Protein AF-W2WQ66-F1 (afdb_monomer_lite)

Organism: NCBI:txid1317063

Radius of gyration: 43.81 Å; chains: 1; bounding box: 105×59×135 Å

Sequence (319 aa):
MGKRKLLKLSCRIGWCRHDGECHTVFEDNVELLKRRLAAVEREATQMEHFSVIRSEMESRIQKVAKEIQLSYATTSTLELVIVMDYTGSMGPWNAEAKTAIMSIIDNVKKDHPCTNVRAFGGGDGPEDMPGELEAALAMPFEAEARRIVLVRDGEEEKAPKVVVPPEMSPLDWGKLGDCPDIEAVLHSLHFRPGEPVDWNNLDLKHTQQDTKIRLTQSCFAKGAVRSAHTLYVCNMNTYLVAKCYYGKASRIASTSNHSSQNDVKMQIVANVLFSGPNSVEKGVDFTFTCWYEIKNPLKAGLSPTMTMFTAEPYIDGEY

Structure (mmCIF, N/CA/C/O backbone):
data_AF-W2WQ66-F1
#
_entry.id   AF-W2WQ66-F1
#
loop_
_atom_site.group_PDB
_atom_site.id
_atom_site.type_symbol
_atom_site.label_atom_id
_atom_site.label_alt_id
_atom_site.label_comp_id
_atom_site.label_asym_id
_atom_site.label_entity_id
_atom_site.label_seq_id
_atom_site.pdbx_PDB_ins_code
_atom_site.Cartn_x
_atom_site.Cartn_y
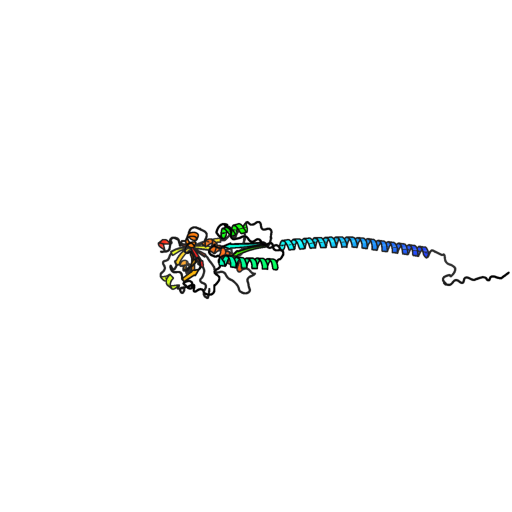_atom_site.Cartn_z
_atom_site.occupancy
_atom_site.B_iso_or_equiv
_atom_site.auth_seq_id
_atom_site.auth_comp_id
_atom_site.auth_asym_id
_atom_site.auth_atom_id
_atom_site.pdbx_PDB_model_num
ATOM 1 N N . MET A 1 1 ? 79.248 -41.555 -107.759 1.00 39.59 1 MET A N 1
ATOM 2 C CA . MET A 1 1 ? 79.036 -40.394 -106.863 1.00 39.59 1 MET A CA 1
ATOM 3 C C . MET A 1 1 ? 77.617 -39.879 -107.059 1.00 39.59 1 MET A C 1
ATOM 5 O O . MET A 1 1 ? 77.252 -39.519 -108.170 1.00 39.59 1 MET A O 1
ATOM 9 N N . GLY A 1 2 ? 76.782 -40.008 -106.026 1.00 36.91 2 GLY A N 1
ATOM 10 C CA . GLY A 1 2 ? 75.327 -39.868 -106.108 1.00 36.91 2 GLY A CA 1
ATOM 11 C C . GLY A 1 2 ? 74.831 -38.421 -106.116 1.00 36.91 2 GLY A C 1
ATOM 12 O O . GLY A 1 2 ? 75.276 -37.593 -105.327 1.00 36.91 2 GLY A O 1
ATOM 13 N N . LYS A 1 3 ? 73.861 -38.155 -106.996 1.00 40.50 3 LYS A N 1
ATOM 14 C CA . LYS A 1 3 ? 73.068 -36.922 -107.081 1.00 40.50 3 LYS A CA 1
ATOM 15 C C . LYS A 1 3 ? 72.224 -36.750 -105.808 1.00 40.50 3 LYS A C 1
ATOM 17 O O . LYS A 1 3 ? 71.452 -37.649 -105.478 1.00 40.50 3 LYS A O 1
ATOM 22 N N . ARG A 1 4 ? 72.291 -35.594 -105.135 1.00 37.59 4 ARG A N 1
ATOM 23 C CA . ARG A 1 4 ? 71.287 -35.183 -104.134 1.00 37.59 4 ARG A CA 1
ATOM 24 C C . ARG A 1 4 ? 70.463 -34.014 -104.668 1.00 37.59 4 ARG A C 1
ATOM 26 O O . ARG A 1 4 ? 70.996 -33.007 -105.117 1.00 37.59 4 ARG A O 1
ATOM 33 N N . LYS A 1 5 ? 69.150 -34.245 -104.678 1.00 40.12 5 LYS A N 1
ATOM 34 C CA . LYS A 1 5 ? 68.077 -33.384 -105.179 1.00 40.12 5 LYS A CA 1
ATOM 35 C C . LYS A 1 5 ? 67.895 -32.155 -104.281 1.00 40.12 5 LYS A C 1
ATOM 37 O O . LYS A 1 5 ? 67.943 -32.282 -103.061 1.00 40.12 5 LYS A O 1
ATOM 42 N N . LEU A 1 6 ? 67.606 -31.010 -104.906 1.00 40.19 6 LEU A N 1
ATOM 43 C CA . LEU A 1 6 ? 67.048 -29.827 -104.252 1.00 40.19 6 LEU A CA 1
ATOM 44 C C . LEU A 1 6 ? 65.740 -30.185 -103.530 1.00 40.19 6 LEU A C 1
ATOM 46 O O . LEU A 1 6 ? 64.801 -30.673 -104.162 1.00 40.19 6 LEU A O 1
ATOM 50 N N . LEU A 1 7 ? 65.654 -29.867 -102.239 1.00 34.88 7 LEU A N 1
ATOM 51 C CA . LEU A 1 7 ? 64.387 -29.749 -101.525 1.00 34.88 7 LEU A CA 1
ATOM 52 C C . LEU A 1 7 ? 63.950 -28.281 -101.556 1.00 34.88 7 LEU A C 1
ATOM 54 O O . LEU A 1 7 ? 64.522 -27.429 -100.882 1.00 34.88 7 LEU A O 1
ATOM 58 N N . LYS A 1 8 ? 62.925 -28.003 -102.367 1.00 36.75 8 LYS A N 1
ATOM 59 C CA . LYS A 1 8 ? 62.111 -26.789 -102.275 1.00 36.75 8 LYS A CA 1
ATOM 60 C C . LYS A 1 8 ? 61.374 -26.821 -100.935 1.00 36.75 8 LYS A C 1
ATOM 62 O O . LYS A 1 8 ? 60.469 -27.634 -100.757 1.00 36.75 8 LYS A O 1
ATOM 67 N N . LEU A 1 9 ? 61.739 -25.935 -100.014 1.00 36.69 9 LEU A N 1
ATOM 68 C CA . LEU A 1 9 ? 60.905 -25.607 -98.861 1.00 36.69 9 LEU A CA 1
ATOM 69 C C . LEU A 1 9 ? 59.746 -24.741 -99.362 1.00 36.69 9 LEU A C 1
ATOM 71 O O . LEU A 1 9 ? 59.882 -23.540 -99.575 1.00 36.69 9 LEU A O 1
ATOM 75 N N . SER A 1 10 ? 58.610 -25.383 -99.631 1.00 40.12 10 SER A N 1
ATOM 76 C CA . SER A 1 10 ? 57.350 -24.694 -99.880 1.00 40.12 10 SER A CA 1
ATOM 77 C C . SER A 1 10 ? 56.832 -24.121 -98.564 1.00 40.12 10 SER A C 1
ATOM 79 O O . SER A 1 10 ? 56.534 -24.872 -97.633 1.00 40.12 10 SER A O 1
ATOM 81 N N . CYS A 1 11 ? 56.711 -22.799 -98.514 1.00 36.00 11 CYS A N 1
ATOM 82 C CA . CYS A 1 11 ? 56.024 -22.058 -97.469 1.00 36.00 11 CYS A CA 1
ATOM 83 C C . CYS A 1 11 ? 54.592 -22.602 -97.286 1.00 36.00 11 CYS A C 1
ATOM 85 O O . CYS A 1 11 ? 53.740 -22.449 -98.161 1.00 36.00 11 CYS A O 1
ATOM 87 N N . ARG A 1 12 ? 54.333 -23.274 -96.160 1.00 43.44 12 ARG A N 1
ATOM 88 C CA . ARG A 1 12 ? 52.988 -23.575 -95.652 1.00 43.44 12 ARG A CA 1
ATOM 89 C C . ARG A 1 12 ? 52.705 -22.583 -94.531 1.00 43.44 12 ARG A C 1
ATOM 91 O O . ARG A 1 12 ? 53.001 -22.889 -93.390 1.00 43.44 12 ARG A O 1
ATOM 98 N N . ILE A 1 13 ? 52.228 -21.401 -94.903 1.00 42.88 13 ILE A N 1
ATOM 99 C CA . ILE A 1 13 ? 51.348 -20.460 -94.183 1.00 42.88 13 ILE A CA 1
ATOM 100 C C . ILE A 1 13 ? 51.331 -19.239 -95.110 1.00 42.88 13 ILE A C 1
ATOM 102 O O . ILE A 1 13 ? 52.261 -18.439 -95.158 1.00 42.88 13 ILE A O 1
ATOM 106 N N . GLY A 1 14 ? 50.331 -19.194 -95.989 1.00 38.34 14 GLY A N 1
ATOM 107 C CA . GLY A 1 14 ? 50.244 -18.207 -97.059 1.00 38.34 14 GLY A CA 1
ATOM 108 C C . GLY A 1 14 ? 49.820 -16.839 -96.544 1.00 38.34 14 GLY A C 1
ATOM 109 O O . GLY A 1 14 ? 48.655 -16.500 -96.680 1.00 38.34 14 GLY A O 1
ATOM 110 N N . TRP A 1 15 ? 50.757 -16.066 -95.997 1.00 43.16 15 TRP A N 1
ATOM 111 C CA . TRP A 1 15 ? 50.639 -14.620 -95.769 1.00 43.16 15 TRP A CA 1
ATOM 112 C C . TRP A 1 15 ? 51.937 -13.931 -96.207 1.00 43.16 15 TRP A C 1
ATOM 114 O O . TRP A 1 15 ? 52.687 -13.407 -95.395 1.00 43.16 15 TRP A O 1
ATOM 124 N N . CYS A 1 16 ? 52.238 -13.958 -97.505 1.00 43.72 16 CYS A N 1
ATOM 125 C CA . CYS A 1 16 ? 53.240 -13.069 -98.095 1.00 43.72 16 CYS A CA 1
ATOM 126 C C . CYS A 1 16 ? 52.754 -12.629 -99.481 1.00 43.72 16 CYS A C 1
ATOM 128 O O . CYS A 1 16 ? 52.789 -13.409 -100.433 1.00 43.72 16 CYS A O 1
ATOM 130 N N . ARG A 1 17 ? 52.308 -11.374 -99.591 1.00 40.44 17 ARG A N 1
ATOM 131 C CA . ARG A 1 17 ? 52.423 -10.597 -100.828 1.00 40.44 17 ARG A CA 1
ATOM 132 C C . ARG A 1 17 ? 53.528 -9.569 -100.613 1.00 40.44 17 ARG A C 1
ATOM 134 O O . ARG A 1 17 ? 53.600 -8.962 -99.550 1.00 40.44 17 ARG A O 1
ATOM 141 N N . HIS A 1 18 ? 54.390 -9.461 -101.617 1.00 47.94 18 HIS A N 1
ATOM 142 C CA . HIS A 1 18 ? 55.369 -8.396 -101.760 1.00 47.94 18 HIS A CA 1
ATOM 143 C C . HIS A 1 18 ? 54.683 -7.027 -101.856 1.00 47.94 18 HIS A C 1
ATOM 145 O O . HIS A 1 18 ? 53.545 -6.941 -102.320 1.00 47.94 18 HIS A O 1
ATOM 151 N N . ASP A 1 19 ? 55.449 -6.012 -101.456 1.00 47.22 19 ASP A N 1
ATOM 152 C CA . ASP A 1 19 ? 55.222 -4.568 -101.574 1.00 47.22 19 ASP A CA 1
ATOM 153 C C . ASP A 1 19 ? 54.408 -3.926 -100.440 1.00 47.22 19 ASP A C 1
ATOM 155 O O . ASP A 1 19 ? 53.196 -3.739 -100.504 1.00 47.22 19 ASP A O 1
ATOM 159 N N . GLY A 1 20 ? 55.138 -3.558 -99.386 1.00 38.75 20 GLY A N 1
ATOM 160 C CA . GLY A 1 20 ? 54.690 -2.716 -98.282 1.00 38.75 20 GLY A CA 1
ATOM 161 C C . GLY A 1 20 ? 55.768 -2.679 -97.204 1.00 38.75 20 GLY A C 1
ATOM 162 O O . GLY A 1 20 ? 56.292 -3.728 -96.829 1.00 38.75 20 GLY A O 1
ATOM 163 N N . GLU A 1 21 ? 56.149 -1.486 -96.751 1.00 44.09 21 GLU A N 1
ATOM 164 C CA . GLU A 1 21 ? 57.074 -1.291 -95.632 1.00 44.09 21 GLU A CA 1
ATOM 165 C C . GLU A 1 21 ? 56.684 -2.199 -94.461 1.00 44.09 21 GLU A C 1
ATOM 167 O O . GLU A 1 21 ? 55.544 -2.188 -93.995 1.00 44.09 21 GLU A O 1
ATOM 172 N N . CYS A 1 22 ? 57.635 -3.005 -93.987 1.00 44.94 22 CYS A N 1
ATOM 173 C CA . CYS A 1 22 ? 57.459 -3.853 -92.816 1.00 44.94 22 CYS A CA 1
ATOM 174 C C . CYS A 1 22 ? 57.540 -2.980 -91.551 1.00 44.94 22 CYS A C 1
ATOM 176 O O . CYS A 1 22 ? 58.448 -3.121 -90.733 1.00 44.94 22 CYS A O 1
ATOM 178 N N . HIS A 1 23 ? 56.613 -2.031 -91.415 1.00 46.91 23 HIS A N 1
ATOM 179 C CA . HIS A 1 23 ? 56.378 -1.297 -90.180 1.00 46.91 23 HIS A CA 1
ATOM 180 C C . HIS A 1 23 ? 55.651 -2.226 -89.201 1.00 46.91 23 HIS A C 1
ATOM 182 O O . HIS A 1 23 ? 54.436 -2.388 -89.191 1.00 46.91 23 HIS A O 1
ATOM 188 N N . THR A 1 24 ? 56.487 -2.987 -88.499 1.00 51.78 24 THR A N 1
ATOM 189 C CA . THR A 1 24 ? 56.395 -3.338 -87.080 1.00 51.78 24 THR A CA 1
ATOM 190 C C . THR A 1 24 ? 55.000 -3.584 -86.491 1.00 51.78 24 THR A C 1
ATOM 192 O O . THR A 1 24 ? 54.671 -3.112 -85.408 1.00 51.78 24 THR A O 1
ATOM 195 N N . VAL A 1 25 ? 54.266 -4.545 -87.067 1.00 54.00 25 VAL A N 1
ATOM 196 C CA . VAL A 1 25 ? 53.198 -5.297 -86.358 1.00 54.00 25 VAL A CA 1
ATOM 197 C C . VAL A 1 25 ? 53.680 -5.784 -84.976 1.00 54.00 25 VAL A C 1
ATOM 199 O O . VAL A 1 25 ? 52.896 -5.971 -84.050 1.00 54.00 25 VAL A O 1
ATOM 202 N N . PHE A 1 26 ? 54.990 -5.983 -84.815 1.00 53.97 26 PHE A N 1
ATOM 203 C CA . PHE A 1 26 ? 55.624 -6.314 -83.545 1.00 53.97 26 PHE A CA 1
ATOM 204 C C . PHE A 1 26 ? 55.619 -5.152 -82.531 1.00 53.97 26 PHE A C 1
ATOM 206 O O . PHE A 1 26 ? 55.354 -5.393 -81.358 1.00 53.97 26 PHE A O 1
ATOM 213 N N . GLU A 1 27 ? 55.859 -3.905 -82.950 1.00 57.72 27 GLU A N 1
ATOM 214 C CA . GLU A 1 27 ? 55.875 -2.737 -82.051 1.00 57.72 27 GLU A CA 1
ATOM 215 C C . GLU A 1 27 ? 54.465 -2.354 -81.594 1.00 57.72 27 GLU A C 1
ATOM 217 O O . GLU A 1 27 ? 54.264 -2.122 -80.403 1.00 57.72 27 GLU A O 1
ATOM 222 N N . ASP A 1 28 ? 53.473 -2.406 -82.489 1.00 59.50 28 ASP A N 1
ATOM 223 C CA . ASP A 1 28 ? 52.066 -2.167 -82.137 1.00 59.50 28 ASP A CA 1
ATOM 224 C C . ASP A 1 28 ? 51.536 -3.211 -81.140 1.00 59.50 28 ASP A C 1
ATOM 226 O O . ASP A 1 28 ? 50.811 -2.885 -80.195 1.00 59.50 28 ASP A O 1
ATOM 230 N N . ASN A 1 29 ? 51.946 -4.475 -81.292 1.00 70.44 29 ASN A N 1
ATOM 231 C CA . ASN A 1 29 ? 51.616 -5.535 -80.337 1.00 70.44 29 ASN A CA 1
ATOM 232 C C . ASN A 1 29 ? 52.332 -5.354 -78.990 1.00 70.44 29 ASN A C 1
ATOM 234 O O . ASN A 1 29 ? 51.743 -5.635 -77.945 1.00 70.44 29 ASN A O 1
ATOM 238 N N . VAL A 1 30 ? 53.575 -4.864 -78.989 1.00 75.00 30 VAL A N 1
ATOM 239 C CA . VAL A 1 30 ? 54.320 -4.544 -77.761 1.00 75.00 30 VAL A CA 1
ATOM 240 C C . VAL A 1 30 ? 53.678 -3.366 -77.025 1.00 75.00 30 VAL A C 1
ATOM 242 O O . VAL A 1 30 ? 53.536 -3.416 -75.804 1.00 75.00 30 VAL A O 1
ATOM 245 N N . GLU A 1 31 ? 53.232 -2.334 -77.736 1.00 78.50 31 GLU A N 1
ATOM 246 C CA . GLU A 1 31 ? 52.546 -1.182 -77.146 1.00 78.50 31 GLU A CA 1
ATOM 247 C C . GLU A 1 31 ? 51.166 -1.564 -76.584 1.00 78.50 31 GLU A C 1
ATOM 249 O O . GLU A 1 31 ? 50.801 -1.169 -75.472 1.00 78.50 31 GLU A O 1
ATOM 254 N N . LEU A 1 32 ? 50.422 -2.426 -77.286 1.00 79.81 32 LEU A N 1
ATOM 255 C CA . LEU A 1 32 ? 49.177 -3.008 -76.781 1.00 79.81 32 LEU A CA 1
ATOM 256 C C . LEU A 1 32 ? 49.405 -3.858 -75.519 1.00 79.81 32 LEU A C 1
ATOM 258 O O . LEU A 1 32 ? 48.617 -3.781 -74.572 1.00 79.81 32 LEU A O 1
ATOM 262 N N . LEU A 1 33 ? 50.484 -4.646 -75.478 1.00 79.31 33 LEU A N 1
ATOM 263 C CA . LEU A 1 33 ? 50.869 -5.442 -74.308 1.00 79.31 33 LEU A CA 1
ATOM 264 C C . LEU A 1 33 ? 51.255 -4.562 -73.117 1.00 79.31 33 LEU A C 1
ATOM 266 O O . LEU A 1 33 ? 50.810 -4.844 -72.008 1.00 79.31 33 LEU A O 1
ATOM 270 N N . LYS A 1 34 ? 51.994 -3.466 -73.329 1.00 82.25 34 LYS A N 1
ATOM 271 C CA . LYS A 1 34 ? 52.316 -2.490 -72.271 1.00 82.25 34 LYS A CA 1
ATOM 272 C C . LYS A 1 34 ? 51.061 -1.861 -71.674 1.00 82.25 34 LYS A C 1
ATOM 274 O O . LYS A 1 34 ? 50.936 -1.779 -70.457 1.00 82.25 34 LYS A O 1
ATOM 279 N N . ARG A 1 35 ? 50.097 -1.466 -72.513 1.00 83.75 35 ARG A N 1
ATOM 280 C CA . ARG A 1 35 ? 48.818 -0.897 -72.048 1.00 83.75 35 ARG A CA 1
ATOM 281 C C . ARG A 1 35 ? 47.989 -1.904 -71.258 1.00 83.75 35 ARG A C 1
ATOM 283 O O . ARG A 1 35 ? 47.376 -1.528 -70.262 1.00 83.75 35 ARG A O 1
ATOM 290 N N . ARG A 1 36 ? 47.982 -3.173 -71.679 1.00 84.44 36 ARG A N 1
ATOM 291 C CA . ARG A 1 36 ? 47.329 -4.268 -70.945 1.00 84.44 36 ARG A CA 1
ATOM 292 C C . ARG A 1 36 ? 48.022 -4.555 -69.618 1.00 84.44 36 ARG A C 1
ATOM 294 O O . ARG A 1 36 ? 47.332 -4.678 -68.616 1.00 84.44 36 ARG A O 1
ATOM 301 N N . LEU A 1 37 ? 49.352 -4.590 -69.591 1.00 85.81 37 LEU A N 1
ATOM 302 C CA . LEU A 1 37 ? 50.124 -4.777 -68.363 1.00 85.81 37 LEU A CA 1
ATOM 303 C C . LEU A 1 37 ? 49.847 -3.647 -67.363 1.00 85.81 37 LEU A C 1
ATOM 305 O O . LEU A 1 37 ? 49.477 -3.922 -66.231 1.00 85.81 37 LEU A O 1
ATOM 309 N N . ALA A 1 38 ? 49.873 -2.390 -67.812 1.00 85.50 38 ALA A N 1
ATOM 310 C CA . ALA A 1 38 ? 49.540 -1.235 -66.977 1.00 85.50 38 ALA A CA 1
ATOM 311 C C . ALA A 1 38 ? 48.065 -1.203 -66.523 1.00 85.50 38 ALA A C 1
ATOM 313 O O . ALA A 1 38 ? 47.723 -0.540 -65.545 1.00 85.50 38 ALA A O 1
ATOM 314 N N . ALA A 1 39 ? 47.147 -1.856 -67.245 1.00 83.81 39 ALA A N 1
ATOM 315 C CA . ALA A 1 39 ? 45.768 -2.041 -66.789 1.00 83.81 39 ALA A CA 1
ATOM 316 C C . ALA A 1 39 ? 45.690 -3.117 -65.694 1.00 83.81 39 ALA A C 1
ATOM 318 O O . ALA A 1 39 ? 45.088 -2.868 -64.655 1.00 83.81 39 ALA A O 1
ATOM 319 N N . VAL A 1 40 ? 46.376 -4.247 -65.880 1.00 81.38 40 VAL A N 1
ATOM 320 C CA . VAL A 1 40 ? 46.462 -5.334 -64.891 1.00 81.38 40 VAL A CA 1
ATOM 321 C C . VAL A 1 40 ? 47.159 -4.873 -63.607 1.00 81.38 40 VAL A C 1
ATOM 323 O O . VAL A 1 40 ? 46.703 -5.199 -62.520 1.00 81.38 40 VAL A O 1
ATOM 326 N N . GLU A 1 41 ? 48.215 -4.063 -63.697 1.00 84.88 41 GLU A N 1
ATOM 327 C CA . GLU A 1 41 ? 48.888 -3.474 -62.529 1.00 84.88 41 GLU A CA 1
ATOM 328 C C . GLU A 1 41 ? 47.968 -2.509 -61.760 1.00 84.88 41 GLU A C 1
ATOM 330 O O . GLU A 1 41 ? 47.966 -2.486 -60.526 1.00 84.88 41 GLU A O 1
ATOM 335 N N . ARG A 1 42 ? 47.130 -1.741 -62.470 1.00 83.62 42 ARG A N 1
ATOM 336 C CA . ARG A 1 42 ? 46.105 -0.879 -61.854 1.00 83.62 42 ARG A CA 1
ATOM 337 C C . ARG A 1 42 ? 44.989 -1.682 -61.184 1.00 83.62 42 ARG A C 1
ATOM 339 O O . ARG A 1 42 ? 44.537 -1.311 -60.107 1.00 83.62 42 ARG A O 1
ATOM 346 N N . GLU A 1 43 ? 44.564 -2.787 -61.787 1.00 81.25 43 GLU A N 1
ATOM 347 C CA . GLU A 1 43 ? 43.599 -3.704 -61.172 1.00 81.25 43 GLU A CA 1
ATOM 348 C C . GLU A 1 43 ? 44.194 -4.411 -59.945 1.00 81.25 43 GLU A C 1
ATOM 350 O O . GLU A 1 43 ? 43.532 -4.503 -58.914 1.00 81.25 43 GLU A O 1
ATOM 355 N N . ALA A 1 44 ? 45.460 -4.836 -60.007 1.00 77.69 44 ALA A N 1
ATOM 356 C CA . ALA A 1 44 ? 46.166 -5.457 -58.887 1.00 77.69 44 ALA A CA 1
ATOM 357 C C . ALA A 1 44 ? 46.305 -4.497 -57.694 1.00 77.69 44 ALA A C 1
ATOM 359 O O . ALA A 1 44 ? 45.973 -4.862 -56.570 1.00 77.69 44 ALA A O 1
ATOM 360 N N . THR A 1 45 ? 46.707 -3.248 -57.942 1.00 83.06 45 THR A N 1
ATOM 361 C CA . THR A 1 45 ? 46.797 -2.204 -56.902 1.00 83.06 45 THR A CA 1
ATOM 362 C C . THR A 1 45 ? 45.435 -1.834 -56.312 1.00 83.06 45 THR A C 1
ATOM 364 O O . THR A 1 45 ? 45.317 -1.646 -55.101 1.00 83.06 45 THR A O 1
ATOM 367 N N . GLN A 1 46 ? 44.372 -1.785 -57.124 1.00 79.88 46 GLN A N 1
ATOM 368 C CA . GLN A 1 46 ? 43.009 -1.642 -56.602 1.00 79.88 46 GLN A CA 1
ATOM 369 C C . GLN A 1 46 ? 42.607 -2.836 -55.734 1.00 79.88 46 GLN A C 1
ATOM 371 O O . GLN A 1 46 ? 42.005 -2.647 -54.678 1.00 79.88 46 GLN A O 1
ATOM 376 N N . MET A 1 47 ? 42.953 -4.057 -56.143 1.00 76.38 47 MET A N 1
ATOM 377 C CA . MET A 1 47 ? 42.647 -5.274 -55.394 1.00 76.38 47 MET A CA 1
ATOM 378 C C . MET A 1 47 ? 43.391 -5.325 -54.052 1.00 76.38 47 MET A C 1
ATOM 380 O O . MET A 1 47 ? 42.790 -5.687 -53.040 1.00 76.38 47 MET A O 1
ATOM 384 N N . GLU A 1 48 ? 44.650 -4.882 -54.006 1.00 81.50 48 GLU A N 1
ATOM 385 C CA . GLU A 1 48 ? 45.402 -4.694 -52.758 1.00 81.50 48 GLU A CA 1
ATOM 386 C C . GLU A 1 48 ? 44.730 -3.660 -51.848 1.00 81.50 48 GLU A C 1
ATOM 388 O O . GLU A 1 48 ? 44.507 -3.926 -50.667 1.00 81.50 48 GLU A O 1
ATOM 393 N N . HIS A 1 49 ? 44.317 -2.515 -52.394 1.00 80.62 49 HIS A N 1
ATOM 394 C CA . HIS A 1 49 ? 43.609 -1.486 -51.632 1.00 80.62 49 HIS A CA 1
ATOM 395 C C . HIS A 1 49 ? 42.273 -1.997 -51.060 1.00 80.62 49 HIS A C 1
ATOM 397 O O . HIS A 1 49 ? 41.962 -1.769 -49.890 1.00 80.62 49 HIS A O 1
ATOM 403 N N . PHE A 1 50 ? 41.496 -2.755 -51.842 1.00 77.62 50 PHE A N 1
ATOM 404 C CA . PHE A 1 50 ? 40.273 -3.405 -51.357 1.00 77.62 50 PHE A CA 1
ATOM 405 C C . PHE A 1 50 ? 40.551 -4.472 -50.292 1.00 77.62 50 PHE A C 1
ATOM 407 O O . PHE A 1 50 ? 39.754 -4.620 -49.365 1.00 77.62 50 PHE A O 1
ATOM 414 N N . SER A 1 51 ? 41.677 -5.184 -50.383 1.00 79.19 51 SER A N 1
ATOM 415 C CA . SER A 1 51 ? 42.103 -6.140 -49.357 1.00 79.19 51 SER A CA 1
ATOM 416 C C . SER A 1 51 ? 42.388 -5.449 -48.021 1.00 79.19 51 SER A C 1
ATOM 418 O O . SER A 1 51 ? 41.994 -5.968 -46.977 1.00 79.19 51 SER A O 1
ATOM 420 N N . VAL A 1 52 ? 43.025 -4.274 -48.043 1.00 85.44 52 VAL A N 1
ATOM 421 C CA . VAL A 1 52 ? 43.286 -3.461 -46.839 1.00 85.44 52 VAL A CA 1
ATOM 422 C C . VAL A 1 52 ? 41.982 -2.948 -46.226 1.00 85.44 52 VAL A C 1
ATOM 424 O O . VAL A 1 52 ? 41.778 -3.063 -45.021 1.00 85.44 52 VAL A O 1
ATOM 427 N N . ILE A 1 53 ? 41.056 -2.442 -47.045 1.00 81.38 53 ILE A N 1
ATOM 428 C CA . ILE A 1 53 ? 39.745 -1.989 -46.551 1.00 81.38 53 ILE A CA 1
ATOM 429 C C . ILE A 1 53 ? 38.975 -3.148 -45.913 1.00 81.38 53 ILE A C 1
ATOM 431 O O . ILE A 1 53 ? 38.382 -2.983 -44.848 1.00 81.38 53 ILE A O 1
ATOM 435 N N . ARG A 1 54 ? 38.976 -4.329 -46.546 1.00 78.62 54 ARG A N 1
ATOM 436 C CA . ARG A 1 54 ? 38.280 -5.506 -46.015 1.00 78.62 54 ARG A CA 1
ATOM 437 C C . ARG A 1 54 ? 38.860 -5.932 -44.667 1.00 78.62 54 ARG A C 1
ATOM 439 O O . ARG A 1 54 ? 38.080 -6.157 -43.746 1.00 78.62 54 ARG A O 1
ATOM 446 N N . SER A 1 55 ? 40.185 -5.997 -44.531 1.00 81.44 55 SER A N 1
ATOM 447 C CA . SER A 1 55 ? 40.813 -6.377 -43.259 1.00 81.44 55 SER A CA 1
ATOM 448 C C . SER A 1 55 ? 40.535 -5.355 -42.152 1.00 81.44 55 SER A C 1
ATOM 450 O O . SER A 1 55 ? 40.268 -5.730 -41.009 1.00 81.44 55 SER A O 1
ATOM 452 N N . GLU A 1 56 ? 40.504 -4.062 -42.484 1.00 88.75 56 GLU A N 1
ATOM 453 C CA . GLU A 1 56 ? 40.143 -3.014 -41.530 1.00 88.75 56 GLU A CA 1
ATOM 454 C C . GLU A 1 56 ? 38.665 -3.096 -41.117 1.00 88.75 56 GLU A C 1
ATOM 456 O O . GLU A 1 56 ? 38.347 -2.994 -39.928 1.00 88.75 56 GLU A O 1
ATOM 461 N N . MET A 1 57 ? 37.752 -3.333 -42.066 1.00 76.38 57 MET A N 1
ATOM 462 C CA . MET A 1 57 ? 36.334 -3.556 -41.768 1.00 76.38 57 MET A CA 1
ATOM 463 C C . MET A 1 57 ? 36.131 -4.788 -40.883 1.00 76.38 57 MET A C 1
ATOM 465 O O . MET A 1 57 ? 35.398 -4.699 -39.901 1.00 76.38 57 MET A O 1
ATOM 469 N N . GLU A 1 58 ? 36.801 -5.906 -41.169 1.00 84.75 58 GLU A N 1
ATOM 470 C CA . GLU A 1 58 ? 36.755 -7.114 -40.335 1.00 84.75 58 GLU A CA 1
ATOM 471 C C . GLU A 1 58 ? 37.235 -6.828 -38.906 1.00 84.75 58 GLU A C 1
ATOM 473 O O . GLU A 1 58 ? 36.556 -7.190 -37.944 1.00 84.75 58 GLU A O 1
ATOM 478 N N . SER A 1 59 ? 38.342 -6.096 -38.751 1.00 86.06 59 SER A N 1
ATOM 479 C CA . SER A 1 59 ? 38.851 -5.677 -37.439 1.00 86.06 59 SER A CA 1
ATOM 480 C C . SER A 1 59 ? 37.852 -4.791 -36.684 1.00 86.06 59 SER A C 1
ATOM 482 O O . SER A 1 59 ? 37.646 -4.964 -35.480 1.00 86.06 59 SER A O 1
ATOM 484 N N . ARG A 1 60 ? 37.198 -3.842 -37.367 1.00 87.50 60 ARG A N 1
ATOM 485 C CA . ARG A 1 60 ? 36.176 -2.973 -36.756 1.00 87.50 60 ARG A CA 1
ATOM 486 C C . ARG A 1 60 ? 34.934 -3.763 -36.346 1.00 87.50 60 ARG A C 1
ATOM 488 O O . ARG A 1 60 ? 34.437 -3.553 -35.245 1.00 87.50 60 ARG A O 1
ATOM 495 N N . ILE A 1 61 ? 34.473 -4.695 -37.180 1.00 82.00 61 ILE A N 1
ATOM 496 C CA . ILE A 1 61 ? 33.341 -5.581 -36.866 1.00 82.00 61 ILE A CA 1
ATOM 497 C C . ILE A 1 61 ? 33.663 -6.442 -35.643 1.00 82.00 61 ILE A C 1
ATOM 499 O O . ILE A 1 61 ? 32.845 -6.527 -34.732 1.00 82.00 61 ILE A O 1
ATOM 503 N N . GLN A 1 62 ? 34.863 -7.026 -35.570 1.00 87.19 62 GLN A N 1
ATOM 504 C CA . GLN A 1 62 ? 35.288 -7.802 -34.401 1.00 87.19 62 GLN A CA 1
ATOM 505 C C . GLN A 1 62 ? 35.347 -6.955 -33.127 1.00 87.19 62 GLN A C 1
ATOM 507 O O . GLN A 1 62 ? 34.963 -7.426 -32.055 1.00 87.19 62 GLN A O 1
ATOM 512 N N . LYS A 1 63 ? 35.809 -5.704 -33.230 1.00 88.50 63 LYS A N 1
ATOM 513 C CA . LYS A 1 63 ? 35.834 -4.767 -32.103 1.00 88.50 63 LYS A CA 1
ATOM 514 C C . LYS A 1 63 ? 34.422 -4.437 -31.618 1.00 88.50 63 LYS A C 1
ATOM 516 O O . LYS A 1 63 ? 34.151 -4.595 -30.434 1.00 88.50 63 LYS A O 1
ATOM 521 N N . VAL A 1 64 ? 33.521 -4.066 -32.528 1.00 81.81 64 VAL A N 1
ATOM 522 C CA . VAL A 1 64 ? 32.116 -3.770 -32.202 1.00 81.81 64 VAL A CA 1
ATOM 523 C C . VAL A 1 64 ? 31.416 -5.001 -31.626 1.00 81.81 64 VAL A C 1
ATOM 525 O O . VAL A 1 64 ? 30.700 -4.887 -30.640 1.00 81.81 64 VAL A O 1
ATOM 528 N N . ALA A 1 65 ? 31.664 -6.196 -32.168 1.00 76.38 65 ALA A N 1
ATOM 529 C CA . ALA A 1 65 ? 31.119 -7.438 -31.626 1.00 76.38 65 ALA A CA 1
ATOM 530 C C . ALA A 1 65 ? 31.584 -7.690 -30.183 1.00 76.38 65 ALA A C 1
ATOM 532 O O . ALA A 1 65 ? 30.765 -8.034 -29.336 1.00 76.38 65 ALA A O 1
ATOM 533 N N . LYS A 1 66 ? 32.872 -7.462 -29.879 1.00 80.00 66 LYS A N 1
ATOM 534 C CA . LYS A 1 66 ? 33.393 -7.541 -28.505 1.00 80.00 66 LYS A CA 1
ATOM 535 C C . LYS A 1 66 ? 32.771 -6.496 -27.586 1.00 80.00 66 LYS A C 1
ATOM 537 O O . LYS A 1 66 ? 32.441 -6.828 -26.456 1.00 80.00 66 LYS A O 1
ATOM 542 N N . GLU A 1 67 ? 32.614 -5.259 -28.048 1.00 79.50 67 GLU A N 1
ATOM 543 C CA . GLU A 1 67 ? 31.994 -4.180 -27.269 1.00 79.50 67 GLU A CA 1
ATOM 544 C C . GLU A 1 67 ? 30.519 -4.472 -26.976 1.00 79.50 67 GLU A C 1
ATOM 546 O O . GLU A 1 67 ? 30.092 -4.329 -25.835 1.00 79.50 67 GLU A O 1
ATOM 551 N N . ILE A 1 68 ? 29.762 -4.969 -27.961 1.00 72.25 68 ILE A N 1
ATOM 552 C CA . ILE A 1 68 ? 28.375 -5.420 -27.780 1.00 72.25 68 ILE A CA 1
ATOM 553 C C . ILE A 1 68 ? 28.320 -6.593 -26.804 1.00 72.25 68 ILE A C 1
ATOM 555 O O . ILE A 1 68 ? 27.483 -6.600 -25.912 1.00 72.25 68 ILE A O 1
ATOM 559 N N . GLN A 1 69 ? 29.209 -7.576 -26.941 1.00 70.38 69 GLN A N 1
ATOM 560 C CA . GLN A 1 69 ? 29.235 -8.745 -26.063 1.00 70.38 69 GLN A CA 1
ATOM 561 C C . GLN A 1 69 ? 29.600 -8.368 -24.622 1.00 70.38 69 GLN A C 1
ATOM 563 O O . GLN A 1 69 ? 29.008 -8.899 -23.686 1.00 70.38 69 GLN A O 1
ATOM 568 N N . LEU A 1 70 ? 30.529 -7.425 -24.442 1.00 69.31 70 LEU A N 1
ATOM 569 C CA . LEU A 1 70 ? 30.891 -6.874 -23.139 1.00 69.31 70 LEU A CA 1
ATOM 570 C C . LEU A 1 70 ? 29.735 -6.066 -22.542 1.00 69.31 70 LEU A C 1
ATOM 572 O O . LEU A 1 70 ? 29.391 -6.287 -21.387 1.00 69.31 70 LEU A O 1
ATOM 576 N N . SER A 1 71 ? 29.106 -5.196 -23.339 1.00 64.69 71 SER A N 1
ATOM 577 C CA . SER A 1 71 ? 27.926 -4.423 -22.943 1.00 64.69 71 SER A CA 1
ATOM 578 C C . SER A 1 71 ? 26.793 -5.349 -22.515 1.00 64.69 71 SER A C 1
ATOM 580 O O . SER A 1 71 ? 26.263 -5.184 -21.425 1.00 64.69 71 SER A O 1
ATOM 582 N N . TYR A 1 72 ? 26.484 -6.376 -23.307 1.00 60.72 72 TYR A N 1
ATOM 583 C CA . TYR A 1 72 ? 25.452 -7.354 -22.980 1.00 60.72 72 TYR A CA 1
ATOM 584 C C . TYR A 1 72 ? 25.804 -8.141 -21.716 1.00 60.72 72 TYR A C 1
ATOM 586 O O . TYR A 1 72 ? 24.934 -8.357 -20.882 1.00 60.72 72 TYR A O 1
ATOM 594 N N . ALA A 1 73 ? 27.076 -8.511 -21.527 1.00 60.50 73 ALA A N 1
ATOM 595 C CA . ALA A 1 73 ? 27.534 -9.160 -20.304 1.00 60.50 73 ALA A CA 1
ATOM 596 C C . ALA A 1 73 ? 27.315 -8.264 -19.072 1.00 60.50 73 ALA A C 1
ATOM 598 O O . ALA A 1 73 ? 26.757 -8.742 -18.090 1.00 60.50 73 ALA A O 1
ATOM 599 N N . THR A 1 74 ? 27.654 -6.970 -19.139 1.00 57.12 74 THR A N 1
ATOM 600 C CA . THR A 1 74 ? 27.423 -6.002 -18.049 1.00 57.12 74 THR A CA 1
ATOM 601 C C . THR A 1 74 ? 25.951 -5.671 -17.812 1.00 57.12 74 THR A C 1
ATOM 603 O O . THR A 1 74 ? 25.563 -5.466 -16.672 1.00 57.12 74 THR A O 1
ATOM 606 N N . THR A 1 75 ? 25.112 -5.655 -18.851 1.00 57.00 75 THR A N 1
ATOM 607 C CA . THR A 1 75 ? 23.659 -5.436 -18.709 1.00 57.00 75 THR A CA 1
ATOM 608 C C . THR A 1 75 ? 22.933 -6.715 -18.262 1.00 57.00 75 THR A C 1
ATOM 610 O O . THR A 1 75 ? 21.803 -6.660 -17.787 1.00 57.00 75 THR A O 1
ATOM 613 N N . SER A 1 76 ? 23.577 -7.881 -18.397 1.00 55.94 76 SER A N 1
ATOM 614 C CA . SER A 1 76 ? 23.039 -9.189 -17.992 1.00 55.94 76 SER A CA 1
ATOM 615 C C . SER A 1 76 ? 23.406 -9.614 -16.570 1.00 55.94 76 SER A C 1
ATOM 617 O O . SER A 1 76 ? 22.997 -10.694 -16.136 1.00 55.94 76 SER A O 1
ATOM 619 N N . THR A 1 77 ? 24.172 -8.804 -15.836 1.00 64.38 77 THR A N 1
ATOM 620 C CA . THR A 1 77 ? 24.417 -9.063 -14.420 1.00 64.38 77 THR A CA 1
ATOM 621 C C . THR A 1 77 ? 23.213 -8.577 -13.620 1.00 64.38 77 THR A C 1
ATOM 623 O O . THR A 1 77 ? 22.872 -7.398 -13.603 1.00 64.38 77 THR A O 1
ATOM 626 N N . LEU A 1 78 ? 22.533 -9.517 -12.972 1.00 65.62 78 LEU A N 1
ATOM 627 C CA . LEU A 1 78 ? 21.537 -9.241 -11.946 1.00 65.62 78 LEU A CA 1
ATOM 628 C C . LEU A 1 78 ? 22.204 -9.459 -10.583 1.00 65.62 78 LEU A C 1
ATOM 630 O O . LEU A 1 78 ? 22.894 -10.458 -10.387 1.00 65.62 78 LEU A O 1
ATOM 634 N N . GLU A 1 79 ? 21.999 -8.541 -9.645 1.00 70.06 79 GLU A N 1
ATOM 635 C CA . GLU A 1 79 ? 22.289 -8.779 -8.230 1.00 70.06 79 GLU A CA 1
ATOM 636 C C . GLU A 1 79 ? 20.972 -8.937 -7.470 1.00 70.06 79 GLU A C 1
ATOM 638 O O . GLU A 1 79 ? 20.089 -8.075 -7.509 1.00 70.06 79 GLU A O 1
ATOM 643 N N . LEU A 1 80 ? 20.839 -10.080 -6.799 1.00 67.56 80 LEU A N 1
ATOM 644 C CA . LEU A 1 80 ? 19.666 -10.454 -6.017 1.00 67.56 80 LEU A CA 1
ATOM 645 C C . LEU A 1 80 ? 20.053 -10.506 -4.542 1.00 67.56 80 LEU A C 1
ATOM 647 O O . LEU A 1 80 ? 20.900 -11.321 -4.187 1.00 67.56 80 LEU A O 1
ATOM 651 N N . VAL A 1 81 ? 19.405 -9.687 -3.712 1.00 69.69 81 VAL A N 1
ATOM 652 C CA . VAL A 1 81 ? 19.534 -9.700 -2.246 1.00 69.69 81 VAL A CA 1
ATOM 653 C C . VAL A 1 81 ? 18.225 -10.201 -1.649 1.00 69.69 81 VAL A C 1
ATOM 655 O O . VAL A 1 81 ? 17.149 -9.771 -2.061 1.00 69.69 81 VAL A O 1
ATOM 658 N N . ILE A 1 82 ? 18.309 -11.127 -0.698 1.00 69.88 82 ILE A N 1
ATOM 659 C CA . ILE A 1 82 ? 17.143 -11.740 -0.056 1.00 69.88 82 ILE A CA 1
ATOM 660 C C . ILE A 1 82 ? 17.238 -11.468 1.437 1.00 69.88 82 ILE A C 1
ATOM 662 O O . ILE A 1 82 ? 18.146 -11.982 2.076 1.00 69.88 82 ILE A O 1
ATOM 666 N N . VAL A 1 83 ? 16.312 -10.670 1.956 1.00 68.31 83 VAL A N 1
ATOM 667 C CA . VAL A 1 83 ? 16.232 -10.262 3.365 1.00 68.31 83 VAL A CA 1
ATOM 668 C C . VAL A 1 83 ? 15.136 -11.080 4.040 1.00 68.31 83 VAL A C 1
ATOM 670 O O . VAL A 1 83 ? 14.082 -11.291 3.433 1.00 68.31 83 VAL A O 1
ATOM 673 N N . MET A 1 84 ? 15.384 -11.578 5.253 1.00 66.81 84 MET A N 1
ATOM 674 C CA . MET A 1 84 ? 14.522 -12.572 5.897 1.00 66.81 84 MET A CA 1
ATOM 675 C C . MET A 1 84 ? 14.315 -12.285 7.382 1.00 66.81 84 MET A C 1
ATOM 677 O O . MET A 1 84 ? 15.257 -12.377 8.161 1.00 66.81 84 MET A O 1
ATOM 681 N N . ASP A 1 85 ? 13.062 -12.079 7.780 1.00 63.84 85 ASP A N 1
ATOM 682 C CA . ASP A 1 85 ? 12.667 -11.906 9.182 1.00 63.84 85 ASP A CA 1
ATOM 683 C C . ASP A 1 85 ? 12.144 -13.229 9.755 1.00 63.84 85 ASP A C 1
ATOM 685 O O . ASP A 1 85 ? 10.977 -13.578 9.564 1.00 63.84 85 ASP A O 1
ATOM 689 N N . TYR A 1 86 ? 13.018 -13.987 10.431 1.00 62.16 86 TYR A N 1
ATOM 690 C CA . TYR A 1 86 ? 12.638 -15.207 11.147 1.00 62.16 86 TYR A CA 1
ATOM 691 C C . TYR A 1 86 ? 13.141 -15.237 12.580 1.00 62.16 86 TYR A C 1
ATOM 693 O O . TYR A 1 86 ? 14.300 -14.961 12.878 1.00 62.16 86 TYR A O 1
ATOM 701 N N . THR A 1 87 ? 12.281 -15.726 13.471 1.00 55.66 87 THR A N 1
ATOM 702 C CA . THR A 1 87 ? 12.642 -15.999 14.864 1.00 55.66 87 THR A CA 1
ATOM 703 C C . THR A 1 87 ? 13.033 -17.469 15.041 1.00 55.66 87 THR A C 1
ATOM 705 O O . THR A 1 87 ? 12.476 -18.369 14.408 1.00 55.66 87 THR A O 1
ATOM 708 N N . GLY A 1 88 ? 13.995 -17.760 15.925 1.00 48.94 88 GLY A N 1
ATOM 709 C CA . GLY A 1 88 ? 14.493 -19.128 16.156 1.00 48.94 88 GLY A CA 1
ATOM 710 C C . GLY A 1 88 ? 13.424 -20.145 16.597 1.00 48.94 88 GLY A C 1
ATOM 711 O O . GLY A 1 88 ? 13.614 -21.351 16.444 1.00 48.94 88 GLY A O 1
ATOM 712 N N . SER A 1 89 ? 12.268 -19.685 17.087 1.00 52.09 89 SER A N 1
ATOM 713 C CA . SER A 1 89 ? 11.103 -20.520 17.411 1.00 52.09 89 SER A CA 1
ATOM 714 C C . SER A 1 89 ? 10.384 -21.100 16.180 1.00 52.09 89 SER A C 1
ATOM 716 O O . SER A 1 89 ? 9.525 -21.966 16.341 1.00 52.09 89 SER A O 1
ATOM 718 N N . MET A 1 90 ? 10.744 -20.685 14.959 1.00 52.69 90 MET A N 1
ATOM 719 C CA . MET A 1 90 ? 10.119 -21.092 13.689 1.00 52.69 90 MET A CA 1
ATOM 720 C C . MET A 1 90 ? 10.906 -22.167 12.917 1.00 52.69 90 MET A C 1
ATOM 722 O O . MET A 1 90 ? 10.770 -22.293 11.704 1.00 52.69 90 MET A O 1
ATOM 726 N N . GLY A 1 91 ? 11.704 -22.988 13.608 1.00 58.09 91 GLY A N 1
ATOM 727 C CA . GLY A 1 91 ? 12.642 -23.962 13.020 1.00 58.09 91 GLY A CA 1
ATOM 728 C C . GLY A 1 91 ? 12.198 -24.706 11.739 1.00 58.09 91 GLY A C 1
ATOM 729 O O . GLY A 1 91 ? 12.969 -24.717 10.779 1.00 58.09 91 GLY A O 1
ATOM 730 N N . PRO A 1 92 ? 10.991 -25.305 11.661 1.00 63.12 92 PRO A N 1
ATOM 731 C CA . PRO A 1 92 ? 10.524 -25.981 10.444 1.00 63.12 92 PRO A CA 1
ATOM 732 C C . PRO A 1 92 ? 10.332 -25.046 9.239 1.00 63.12 92 PRO A C 1
ATOM 734 O O . PRO A 1 92 ? 10.651 -25.419 8.114 1.00 63.12 92 PRO A O 1
ATOM 737 N N . TRP A 1 93 ? 9.864 -23.822 9.473 1.00 61.41 93 TRP A N 1
ATOM 738 C CA . TRP A 1 93 ? 9.632 -22.816 8.435 1.00 61.41 93 TRP A CA 1
ATOM 739 C C . TRP A 1 93 ? 10.933 -22.212 7.922 1.00 61.41 93 TRP A C 1
ATOM 741 O O . TRP A 1 93 ? 11.082 -22.000 6.723 1.00 61.41 93 TRP A O 1
ATOM 751 N N . ASN A 1 94 ? 11.925 -22.056 8.801 1.00 62.38 94 ASN A N 1
ATOM 752 C CA . ASN A 1 94 ? 13.268 -21.634 8.404 1.00 62.38 94 ASN A CA 1
ATOM 753 C C . ASN A 1 94 ? 13.875 -22.620 7.390 1.00 62.38 94 ASN A C 1
ATOM 755 O O . ASN A 1 94 ? 14.571 -22.214 6.460 1.00 62.38 94 ASN A O 1
ATOM 759 N N . ALA A 1 95 ? 13.597 -23.920 7.541 1.00 67.31 95 ALA A N 1
ATOM 760 C CA . ALA A 1 95 ? 14.050 -24.943 6.601 1.00 67.31 95 ALA A CA 1
ATOM 761 C C . ALA A 1 95 ? 13.295 -24.887 5.260 1.00 67.31 95 ALA A C 1
ATOM 763 O O . ALA A 1 95 ? 13.908 -25.016 4.197 1.00 67.31 95 ALA A O 1
ATOM 764 N N . GLU A 1 96 ? 11.981 -24.669 5.298 1.00 71.75 96 GLU A N 1
ATOM 765 C CA . GLU A 1 96 ? 11.127 -24.583 4.108 1.00 71.75 96 GLU A CA 1
ATOM 766 C C . GLU A 1 96 ? 11.438 -23.332 3.276 1.00 71.75 96 GLU A C 1
ATOM 768 O O . GLU A 1 96 ? 11.705 -23.424 2.079 1.00 71.75 96 GLU A O 1
ATOM 773 N N . ALA A 1 97 ? 11.561 -22.180 3.925 1.00 71.44 97 ALA A N 1
ATOM 774 C CA . ALA A 1 97 ? 11.941 -20.929 3.289 1.00 71.44 97 ALA A CA 1
ATOM 775 C C . ALA A 1 97 ? 13.353 -20.962 2.704 1.00 71.44 97 ALA A C 1
ATOM 777 O O . ALA A 1 97 ? 13.575 -20.514 1.580 1.00 71.44 97 ALA A O 1
ATOM 778 N N . LYS A 1 98 ? 14.310 -21.571 3.417 1.00 73.44 98 LYS A N 1
ATOM 779 C CA . LYS A 1 98 ? 15.650 -21.822 2.874 1.00 73.44 98 LYS A CA 1
ATOM 780 C C . LYS A 1 98 ? 15.577 -22.670 1.605 1.00 73.44 98 LYS A C 1
ATOM 782 O O . LYS A 1 98 ? 16.285 -22.384 0.645 1.00 73.44 98 LYS A O 1
ATOM 787 N N . THR A 1 99 ? 14.714 -23.683 1.579 1.00 77.00 99 THR A N 1
ATOM 788 C CA . THR A 1 99 ? 14.521 -24.542 0.402 1.00 77.00 99 THR A CA 1
ATOM 789 C C . THR A 1 99 ? 13.917 -23.762 -0.768 1.00 77.00 99 THR A C 1
ATOM 791 O O . THR A 1 99 ? 14.427 -23.841 -1.885 1.00 77.00 99 THR A O 1
ATOM 794 N N . ALA A 1 100 ? 12.884 -22.955 -0.515 1.00 77.94 100 ALA A N 1
ATOM 795 C CA . ALA A 1 100 ? 12.252 -22.110 -1.526 1.00 77.94 100 ALA A CA 1
ATOM 796 C C . ALA A 1 100 ? 13.231 -21.079 -2.105 1.00 77.94 100 ALA A C 1
ATOM 798 O O . ALA A 1 100 ? 13.316 -20.914 -3.320 1.00 77.94 100 ALA A O 1
ATOM 799 N N . ILE A 1 101 ? 14.038 -20.444 -1.255 1.00 76.81 101 ILE A N 1
ATOM 800 C CA . ILE A 1 101 ? 15.069 -19.498 -1.686 1.00 76.81 101 ILE A CA 1
ATOM 801 C C . ILE A 1 101 ? 16.120 -20.175 -2.549 1.00 76.81 101 ILE A C 1
ATOM 803 O O . ILE A 1 101 ? 16.472 -19.640 -3.595 1.00 76.81 101 ILE A O 1
ATOM 807 N N . MET A 1 102 ? 16.600 -21.355 -2.156 1.00 79.12 102 MET A N 1
ATOM 808 C CA . MET A 1 102 ? 17.555 -22.098 -2.980 1.00 79.12 102 MET A CA 1
ATOM 809 C C . MET A 1 102 ? 16.957 -22.430 -4.352 1.00 79.12 102 MET A C 1
ATOM 811 O O . MET A 1 102 ? 17.623 -22.227 -5.360 1.00 79.12 102 MET A O 1
ATOM 815 N N . SER A 1 103 ? 15.675 -22.805 -4.412 1.00 80.69 103 SER A N 1
ATOM 816 C CA . SER A 1 103 ? 14.957 -23.013 -5.679 1.00 80.69 103 SER A CA 1
ATOM 817 C C . SER A 1 103 ? 14.872 -21.739 -6.532 1.00 80.69 103 SER A C 1
ATOM 819 O O . SER A 1 103 ? 15.129 -21.779 -7.734 1.00 80.69 103 SER A O 1
ATOM 821 N N . ILE A 1 104 ? 14.577 -20.580 -5.929 1.00 78.31 104 ILE A N 1
ATOM 822 C CA . ILE A 1 104 ? 14.572 -19.285 -6.631 1.00 78.31 104 ILE A CA 1
ATOM 823 C C . ILE A 1 104 ? 15.963 -18.975 -7.189 1.00 78.31 104 ILE A C 1
ATOM 825 O O . ILE A 1 104 ? 16.086 -18.600 -8.352 1.00 78.31 104 ILE A O 1
ATOM 829 N N . ILE A 1 105 ? 17.012 -19.161 -6.385 1.00 76.56 105 ILE A N 1
ATOM 830 C CA . ILE A 1 105 ? 18.400 -18.944 -6.802 1.00 76.56 105 ILE A CA 1
ATOM 831 C C . ILE A 1 105 ? 18.760 -19.859 -7.977 1.00 76.56 105 ILE A C 1
ATOM 833 O O . ILE A 1 105 ? 19.355 -19.394 -8.950 1.00 76.56 105 ILE A O 1
ATOM 837 N N . ASP A 1 106 ? 18.387 -21.135 -7.911 1.00 81.44 106 ASP A N 1
ATOM 838 C CA . ASP A 1 106 ? 18.666 -22.111 -8.964 1.00 81.44 106 ASP A CA 1
ATOM 839 C C . ASP A 1 106 ? 17.917 -21.780 -10.260 1.00 81.44 106 ASP A C 1
ATOM 841 O O . ASP A 1 106 ? 18.509 -21.826 -11.340 1.00 81.44 106 ASP A O 1
ATOM 845 N N . ASN A 1 107 ? 16.650 -21.364 -10.169 1.00 80.75 107 ASN A N 1
ATOM 846 C CA . ASN A 1 107 ? 15.863 -20.928 -11.325 1.00 80.75 107 ASN A CA 1
ATOM 847 C C . ASN A 1 107 ? 16.450 -19.664 -11.962 1.00 80.75 107 ASN A C 1
ATOM 849 O O . ASN A 1 107 ? 16.656 -19.624 -13.172 1.00 80.75 107 ASN A O 1
ATOM 853 N N . VAL A 1 108 ? 16.816 -18.666 -11.153 1.00 74.19 108 VAL A N 1
ATOM 854 C CA . VAL A 1 108 ? 17.456 -17.436 -11.641 1.00 74.19 108 VAL A CA 1
ATOM 855 C C . VAL A 1 108 ? 18.786 -17.746 -12.329 1.00 74.19 108 VAL A C 1
ATOM 857 O O . VAL A 1 108 ? 19.057 -17.208 -13.397 1.00 74.19 108 VAL A O 1
ATOM 860 N N . LYS A 1 109 ? 19.605 -18.646 -11.775 1.00 75.12 109 LYS A N 1
ATOM 861 C CA . LYS A 1 109 ? 20.858 -19.078 -12.416 1.00 75.12 109 LYS A CA 1
ATOM 862 C C . LYS A 1 109 ? 20.626 -19.862 -13.704 1.00 75.12 109 LYS A C 1
ATOM 864 O O . LYS A 1 109 ? 21.443 -19.777 -14.615 1.00 75.12 109 LYS A O 1
ATOM 869 N N . LYS A 1 110 ? 19.543 -20.632 -13.792 1.00 76.56 110 LYS A N 1
ATOM 870 C CA . LYS A 1 110 ? 19.185 -21.378 -15.001 1.00 76.56 110 LYS A CA 1
ATOM 871 C C . LYS A 1 110 ? 18.746 -20.445 -16.129 1.00 76.56 110 LYS A C 1
ATOM 873 O O . LYS A 1 110 ? 19.214 -20.605 -17.253 1.00 76.56 110 LYS A O 1
ATOM 878 N N . ASP A 1 111 ? 17.885 -19.481 -15.820 1.00 70.56 111 ASP A N 1
ATOM 879 C CA . ASP A 1 111 ? 17.345 -18.532 -16.799 1.00 70.56 111 ASP A CA 1
ATOM 880 C C . ASP A 1 111 ? 18.373 -17.451 -17.166 1.00 70.56 111 ASP A C 1
ATOM 882 O O . ASP A 1 111 ? 18.406 -16.957 -18.294 1.00 70.56 111 ASP A O 1
ATOM 886 N N . HIS A 1 112 ? 19.269 -17.130 -16.229 1.00 69.44 112 HIS A N 1
ATOM 887 C CA . HIS A 1 112 ? 20.298 -16.111 -16.377 1.00 69.44 112 HIS A CA 1
ATOM 888 C C . HIS A 1 112 ? 21.663 -16.621 -15.874 1.00 69.44 112 HIS A C 1
ATOM 890 O O . HIS A 1 112 ? 22.125 -16.216 -14.803 1.00 69.44 112 HIS A O 1
ATOM 896 N N . PRO A 1 113 ? 22.367 -17.464 -16.651 1.00 68.94 113 PRO A N 1
ATOM 897 C CA . PRO A 1 113 ? 23.614 -18.118 -16.229 1.00 68.94 113 PRO A CA 1
ATOM 898 C C . PRO A 1 113 ? 24.782 -17.166 -15.932 1.00 68.94 113 PRO A C 1
ATOM 900 O O . PRO A 1 113 ? 25.749 -17.570 -15.291 1.00 68.94 113 PRO A O 1
ATOM 903 N N . CYS A 1 114 ? 24.697 -15.903 -16.360 1.00 63.78 114 CYS A N 1
ATOM 904 C CA . CYS A 1 114 ? 25.679 -14.856 -16.064 1.00 63.78 114 CYS A CA 1
ATOM 905 C C . CYS A 1 114 ? 25.327 -14.008 -14.821 1.00 63.78 114 CYS A C 1
ATOM 907 O O . CYS A 1 114 ? 26.040 -13.055 -14.510 1.00 63.78 114 CYS A O 1
ATOM 909 N N . THR A 1 115 ? 24.246 -14.339 -14.105 1.00 65.62 115 THR A N 1
ATOM 910 C CA . THR A 1 115 ? 23.779 -13.612 -12.913 1.00 65.62 115 THR A CA 1
ATOM 911 C C . THR A 1 115 ? 24.669 -13.867 -11.704 1.00 65.62 115 THR A C 1
ATOM 913 O O . THR A 1 115 ? 24.980 -15.015 -11.378 1.00 65.62 115 THR A O 1
ATOM 916 N N . ASN A 1 116 ? 25.019 -12.799 -10.982 1.00 63.44 116 ASN A N 1
ATOM 917 C CA . ASN A 1 116 ? 25.789 -12.889 -9.749 1.00 63.44 116 ASN A CA 1
ATOM 918 C C . ASN A 1 116 ? 24.844 -12.827 -8.540 1.00 63.44 116 ASN A C 1
ATOM 920 O O . ASN A 1 116 ? 24.338 -11.772 -8.168 1.00 63.44 116 ASN A O 1
ATOM 924 N N . VAL A 1 117 ? 24.568 -13.980 -7.929 1.00 63.06 117 VAL A N 1
ATOM 925 C CA . VAL A 1 117 ? 23.631 -14.073 -6.800 1.00 63.06 117 VAL A CA 1
ATOM 926 C C . VAL A 1 117 ? 24.387 -13.959 -5.476 1.00 63.06 117 VAL A C 1
ATOM 928 O O . VAL A 1 117 ? 25.239 -14.800 -5.183 1.00 63.06 117 VAL A O 1
ATOM 931 N N . ARG A 1 118 ? 24.035 -12.968 -4.646 1.00 59.28 118 ARG A N 1
ATOM 932 C CA . ARG A 1 118 ? 24.593 -12.760 -3.300 1.00 59.28 118 ARG A CA 1
ATOM 933 C C . ARG A 1 118 ? 23.463 -12.819 -2.261 1.00 59.28 118 ARG A C 1
ATOM 935 O O . ARG A 1 118 ? 22.699 -11.877 -2.122 1.00 59.28 118 ARG A O 1
ATOM 942 N N . ALA A 1 119 ? 23.354 -13.920 -1.518 1.00 56.22 119 ALA A N 1
ATOM 943 C CA . ALA A 1 119 ? 22.367 -14.054 -0.440 1.00 56.22 119 ALA A CA 1
ATOM 944 C C . ALA A 1 119 ? 22.961 -13.609 0.910 1.00 56.22 119 ALA A C 1
ATOM 946 O O . ALA A 1 119 ? 24.067 -14.025 1.254 1.00 56.22 119 ALA A O 1
ATOM 947 N N . PHE A 1 120 ? 22.225 -12.799 1.676 1.00 50.44 120 PHE A N 1
ATOM 948 C CA . PHE A 1 120 ? 22.614 -12.322 3.006 1.00 50.44 120 PHE A CA 1
ATOM 949 C C . PHE A 1 120 ? 21.382 -12.290 3.918 1.00 50.44 120 PHE A C 1
ATOM 951 O O . PHE A 1 120 ? 20.439 -11.576 3.612 1.00 50.44 120 PHE A O 1
ATOM 958 N N . GLY A 1 121 ? 21.382 -13.049 5.016 1.00 51.03 121 GLY A N 1
ATOM 959 C CA . GLY A 1 121 ? 20.276 -13.064 5.979 1.00 51.03 121 GLY A CA 1
ATOM 960 C C . GLY A 1 121 ? 20.501 -14.058 7.123 1.00 51.03 121 GLY A C 1
ATOM 961 O O . GLY A 1 121 ? 21.246 -15.030 6.961 1.00 51.03 121 GLY A O 1
ATOM 962 N N . GLY A 1 122 ? 19.863 -13.814 8.273 1.00 45.34 122 GLY A N 1
ATOM 963 C CA . GLY A 1 122 ? 19.840 -14.730 9.424 1.00 45.34 122 GLY A CA 1
ATOM 964 C C . GLY A 1 122 ? 21.004 -14.618 10.422 1.00 45.34 122 GLY A C 1
ATOM 965 O O . GLY A 1 122 ? 21.317 -15.609 11.083 1.00 45.34 122 GLY A O 1
ATOM 966 N N . GLY A 1 123 ? 21.668 -13.462 10.517 1.00 47.22 123 GLY A N 1
ATOM 967 C CA . GLY A 1 123 ? 22.639 -13.160 11.584 1.00 47.22 123 GLY A CA 1
ATOM 968 C C . GLY A 1 123 ? 22.075 -12.191 12.630 1.00 47.22 123 GLY A C 1
ATOM 969 O O . GLY A 1 123 ? 20.983 -11.673 12.427 1.00 47.22 123 GLY A O 1
ATOM 970 N N . ASP A 1 124 ? 22.844 -11.896 13.691 1.00 45.84 124 ASP A N 1
ATOM 971 C CA . ASP A 1 124 ? 22.591 -10.809 14.672 1.00 45.84 124 ASP A CA 1
ATOM 972 C C . ASP A 1 124 ? 22.732 -9.410 14.014 1.00 45.84 124 ASP A C 1
ATOM 974 O O . ASP A 1 124 ? 23.458 -8.530 14.486 1.00 45.84 124 ASP A O 1
ATOM 978 N N . GLY A 1 125 ? 22.109 -9.215 12.851 1.00 52.81 125 GLY A N 1
ATOM 979 C CA . GLY A 1 125 ? 21.845 -7.895 12.302 1.00 52.81 125 GLY A CA 1
ATOM 980 C C . GLY A 1 125 ? 20.893 -7.125 13.222 1.00 52.81 125 GLY A C 1
ATOM 981 O O . GLY A 1 125 ? 20.399 -7.681 14.206 1.00 52.81 125 GLY A O 1
ATOM 982 N N . PRO A 1 126 ? 20.642 -5.834 12.952 1.00 49.88 126 PRO A N 1
ATOM 983 C CA . PRO A 1 126 ? 19.590 -5.114 13.664 1.00 49.88 126 PRO A CA 1
ATOM 984 C C . PRO A 1 126 ? 18.303 -5.951 13.578 1.00 49.88 126 PRO A C 1
ATOM 986 O O . PRO A 1 126 ? 17.874 -6.284 12.479 1.00 49.88 126 PRO A O 1
ATOM 989 N N . GLU A 1 127 ? 17.756 -6.371 14.728 1.00 55.00 127 GLU A N 1
ATOM 990 C CA . GLU A 1 127 ? 16.662 -7.361 14.854 1.00 55.00 127 GLU A CA 1
ATOM 991 C C . GLU A 1 127 ? 15.322 -6.903 14.224 1.00 55.00 127 GLU A C 1
ATOM 993 O O . GLU A 1 127 ? 14.260 -7.461 14.506 1.00 55.00 127 GLU A O 1
ATOM 998 N N . ASP A 1 128 ? 15.338 -5.854 13.405 1.00 59.59 128 ASP A N 1
ATOM 999 C CA . ASP A 1 128 ? 14.189 -5.249 12.770 1.00 59.59 128 ASP A CA 1
ATOM 1000 C C . ASP A 1 128 ? 14.369 -5.111 11.247 1.00 59.59 128 ASP A C 1
ATOM 1002 O O . ASP A 1 128 ? 15.386 -4.657 10.724 1.00 59.59 128 ASP A O 1
ATOM 1006 N N . MET A 1 129 ? 13.307 -5.461 10.517 1.00 63.75 129 MET A N 1
ATOM 1007 C CA . MET A 1 129 ? 13.206 -5.337 9.055 1.00 63.75 129 MET A CA 1
ATOM 1008 C C . MET A 1 129 ? 13.697 -3.993 8.475 1.00 63.75 129 MET A C 1
ATOM 1010 O O . MET A 1 129 ? 14.311 -4.010 7.407 1.00 63.75 129 MET A O 1
ATOM 1014 N N . PRO A 1 130 ? 13.451 -2.824 9.109 1.00 66.44 130 PRO A N 1
ATOM 1015 C CA . PRO A 1 130 ? 14.017 -1.557 8.650 1.00 66.44 130 PRO A CA 1
ATOM 1016 C C . PRO A 1 130 ? 15.549 -1.539 8.657 1.00 66.44 130 PRO A C 1
ATOM 1018 O O . PRO A 1 130 ? 16.143 -1.107 7.671 1.00 66.44 130 PRO A O 1
ATOM 1021 N N . GLY A 1 131 ? 16.186 -2.038 9.718 1.00 66.88 131 GLY A N 1
ATOM 1022 C CA . GLY A 1 131 ? 17.640 -2.086 9.825 1.00 66.88 131 GLY A CA 1
ATOM 1023 C C . GLY A 1 131 ? 18.272 -3.048 8.819 1.00 66.88 131 GLY A C 1
ATOM 1024 O O . GLY A 1 131 ? 19.281 -2.715 8.194 1.00 66.88 131 GLY A O 1
ATOM 1025 N N . GLU A 1 132 ? 17.666 -4.219 8.595 1.00 67.00 132 GLU A N 1
ATOM 1026 C CA . GLU A 1 132 ? 18.152 -5.147 7.564 1.00 67.00 132 GLU A CA 1
ATOM 1027 C C . GLU A 1 132 ? 17.970 -4.589 6.145 1.00 67.00 132 GLU A C 1
ATOM 1029 O O . GLU A 1 132 ? 18.842 -4.767 5.291 1.00 67.00 132 GLU A O 1
ATOM 1034 N N . LEU A 1 133 ? 16.875 -3.866 5.886 1.00 71.19 133 LEU A N 1
ATOM 1035 C CA . LEU A 1 133 ? 16.658 -3.195 4.606 1.00 71.19 133 LEU A CA 1
ATOM 1036 C C . LEU A 1 133 ? 17.671 -2.064 4.382 1.00 71.19 133 LEU A C 1
ATOM 1038 O O . LEU A 1 133 ? 18.202 -1.942 3.278 1.00 71.19 133 LEU A O 1
ATOM 1042 N N . GLU A 1 134 ? 17.980 -1.265 5.406 1.00 71.06 134 GLU A N 1
ATOM 1043 C CA . GLU A 1 134 ? 19.041 -0.252 5.335 1.00 71.06 134 GLU A CA 1
ATOM 1044 C C . GLU A 1 134 ? 20.406 -0.887 5.034 1.00 71.06 134 GLU A C 1
ATOM 1046 O O . GLU A 1 134 ? 21.132 -0.402 4.163 1.00 71.06 134 GLU A O 1
ATOM 1051 N N . ALA A 1 135 ? 20.733 -2.011 5.677 1.00 70.06 135 ALA A N 1
ATOM 1052 C CA . ALA A 1 135 ? 21.966 -2.749 5.411 1.00 70.06 135 ALA A CA 1
ATOM 1053 C C . ALA A 1 135 ? 22.015 -3.305 3.977 1.00 70.06 135 ALA A C 1
ATOM 1055 O O . ALA A 1 135 ? 23.044 -3.189 3.309 1.00 70.06 135 ALA A O 1
ATOM 1056 N N . ALA A 1 136 ? 20.902 -3.855 3.479 1.00 72.88 136 ALA A N 1
ATOM 1057 C CA . ALA A 1 136 ? 20.781 -4.338 2.105 1.00 72.88 136 ALA A CA 1
ATOM 1058 C C . ALA A 1 136 ? 20.957 -3.205 1.082 1.00 72.88 136 ALA A C 1
ATOM 1060 O O . ALA A 1 136 ? 21.653 -3.378 0.084 1.00 72.88 136 ALA A O 1
ATOM 1061 N N . LEU A 1 137 ? 20.376 -2.029 1.339 1.00 73.75 137 LEU A N 1
ATOM 1062 C CA . LEU A 1 137 ? 20.512 -0.850 0.478 1.00 73.75 137 LEU A CA 1
ATOM 1063 C C . LEU A 1 137 ? 21.934 -0.268 0.481 1.00 73.75 137 LEU A C 1
ATOM 1065 O O . LEU A 1 137 ? 22.356 0.300 -0.525 1.00 73.75 137 LEU A O 1
ATOM 1069 N N . ALA A 1 138 ? 22.681 -0.431 1.575 1.00 77.19 138 ALA A N 1
ATOM 1070 C CA . ALA A 1 138 ? 24.061 0.034 1.709 1.00 77.19 138 ALA A CA 1
ATOM 1071 C C . ALA A 1 138 ? 25.113 -0.905 1.079 1.00 77.19 138 ALA A C 1
ATOM 1073 O O . ALA A 1 138 ? 26.303 -0.574 1.079 1.00 77.19 138 ALA A O 1
ATOM 1074 N N . MET A 1 139 ? 24.720 -2.071 0.548 1.00 72.06 139 MET A N 1
ATOM 1075 C CA . MET A 1 139 ? 25.661 -3.012 -0.067 1.00 72.06 139 MET A CA 1
ATOM 1076 C C . MET A 1 139 ? 26.317 -2.420 -1.333 1.00 72.06 139 MET A C 1
ATOM 1078 O O . MET A 1 139 ? 25.663 -1.717 -2.108 1.00 72.06 139 MET A O 1
ATOM 1082 N N . PRO A 1 140 ? 27.606 -2.711 -1.597 1.00 72.19 140 PRO A N 1
ATOM 1083 C CA . PRO A 1 140 ? 28.285 -2.263 -2.808 1.00 72.19 140 PRO A CA 1
ATOM 1084 C C . PRO A 1 140 ? 27.840 -3.113 -4.008 1.00 72.19 140 PRO A C 1
ATOM 1086 O O . PRO A 1 140 ? 28.471 -4.110 -4.358 1.00 72.19 140 PRO A O 1
ATOM 1089 N N . PHE A 1 141 ? 26.715 -2.728 -4.604 1.00 71.25 141 PHE A N 1
ATOM 1090 C CA . PHE A 1 141 ? 26.176 -3.341 -5.815 1.00 71.25 141 PHE A CA 1
ATOM 1091 C C . PHE A 1 141 ? 27.022 -2.984 -7.044 1.00 71.25 141 PHE A C 1
ATOM 1093 O O . PHE A 1 141 ? 27.279 -1.807 -7.314 1.00 71.25 141 PHE A O 1
ATOM 1100 N N . GLU A 1 142 ? 27.404 -3.997 -7.810 1.00 69.81 142 GLU A N 1
ATOM 1101 C CA . GLU A 1 142 ? 28.157 -3.887 -9.062 1.00 69.81 142 GLU A CA 1
ATOM 1102 C C . GLU A 1 142 ? 27.251 -3.990 -10.302 1.00 69.81 142 GLU A C 1
ATOM 1104 O O . GLU A 1 142 ? 27.632 -3.537 -11.381 1.00 69.81 142 GLU A O 1
ATOM 1109 N N . ALA A 1 143 ? 26.050 -4.559 -10.162 1.00 66.94 143 ALA A N 1
ATOM 1110 C CA . ALA A 1 143 ? 25.081 -4.711 -11.241 1.00 66.94 143 ALA A CA 1
ATOM 1111 C C . ALA A 1 143 ? 24.196 -3.467 -11.426 1.00 66.94 143 ALA A C 1
ATOM 1113 O O . ALA A 1 143 ? 23.825 -2.769 -10.470 1.00 66.94 143 ALA A O 1
ATOM 1114 N N . GLU A 1 144 ? 23.809 -3.228 -12.682 1.00 64.00 144 GLU A N 1
ATOM 1115 C CA . GLU A 1 144 ? 22.819 -2.212 -13.057 1.00 64.00 144 GLU A CA 1
ATOM 1116 C C . GLU A 1 144 ? 21.403 -2.650 -12.642 1.00 64.00 144 GLU A C 1
ATOM 1118 O O . GLU A 1 144 ? 20.645 -1.862 -12.076 1.00 64.00 144 GLU A O 1
ATOM 1123 N N . ALA A 1 145 ? 21.068 -3.932 -12.835 1.00 58.12 145 ALA A N 1
ATOM 1124 C CA . ALA A 1 145 ? 19.810 -4.518 -12.386 1.00 58.12 145 ALA A CA 1
ATOM 1125 C C . ALA A 1 145 ? 19.933 -5.068 -10.956 1.00 58.12 145 ALA A C 1
ATOM 1127 O O . ALA A 1 145 ? 20.719 -5.979 -10.686 1.00 58.12 145 ALA A O 1
ATOM 1128 N N . ARG A 1 146 ? 19.108 -4.545 -10.042 1.00 67.94 146 ARG A N 1
ATOM 1129 C CA . ARG A 1 146 ? 19.099 -4.922 -8.620 1.00 67.94 146 ARG A CA 1
ATOM 1130 C C . ARG A 1 146 ? 17.698 -5.341 -8.205 1.00 67.94 146 ARG A C 1
ATOM 1132 O O . ARG A 1 146 ? 16.729 -4.644 -8.507 1.00 67.94 146 ARG A O 1
ATOM 1139 N N . ARG A 1 147 ? 17.575 -6.465 -7.501 1.00 65.56 147 ARG A N 1
ATOM 1140 C CA . ARG A 1 147 ? 16.314 -6.889 -6.877 1.00 65.56 147 ARG A CA 1
ATOM 1141 C C . ARG A 1 147 ? 16.538 -7.217 -5.410 1.00 65.56 147 ARG A C 1
ATOM 1143 O O . ARG A 1 147 ? 17.418 -8.005 -5.079 1.00 65.56 147 ARG A O 1
ATOM 1150 N N . ILE A 1 148 ? 15.702 -6.636 -4.555 1.00 63.78 148 ILE A N 1
ATOM 1151 C CA . ILE A 1 148 ? 15.626 -6.976 -3.135 1.00 63.78 148 ILE A CA 1
ATOM 1152 C C . ILE A 1 148 ? 14.332 -7.762 -2.932 1.00 63.78 148 ILE A C 1
ATOM 1154 O O . ILE A 1 148 ? 13.249 -7.264 -3.237 1.00 63.78 148 ILE A O 1
ATOM 1158 N N . VAL A 1 149 ? 14.448 -8.998 -2.457 1.00 63.81 149 VAL A N 1
ATOM 1159 C CA . VAL A 1 149 ? 13.313 -9.845 -2.081 1.00 63.81 149 VAL A CA 1
ATOM 1160 C C . VAL A 1 149 ? 13.200 -9.809 -0.569 1.00 63.81 149 VAL A C 1
ATOM 1162 O O . VAL A 1 149 ? 14.089 -10.276 0.138 1.00 63.81 149 VAL A O 1
ATOM 1165 N N . LEU A 1 150 ? 12.107 -9.231 -0.086 1.00 60.75 150 LEU A N 1
ATOM 1166 C CA . LEU A 1 150 ? 11.775 -9.197 1.331 1.00 60.75 150 LEU A CA 1
ATOM 1167 C C . LEU A 1 150 ? 10.898 -10.409 1.640 1.00 60.75 150 LEU A C 1
ATOM 1169 O O . LEU A 1 150 ? 9.754 -10.477 1.192 1.00 60.75 150 LEU A O 1
ATOM 1173 N N . VAL A 1 151 ? 11.439 -11.363 2.391 1.00 61.59 151 VAL A N 1
ATOM 1174 C CA . VAL A 1 151 ? 10.685 -12.496 2.924 1.00 61.59 151 VAL A CA 1
ATOM 1175 C C . VAL A 1 151 ? 10.337 -12.164 4.365 1.00 61.59 151 VAL A C 1
ATOM 1177 O O . VAL A 1 151 ? 11.173 -12.216 5.263 1.00 61.59 151 VAL A O 1
ATOM 1180 N N . ARG A 1 152 ? 9.084 -11.782 4.565 1.00 57.12 152 ARG A N 1
ATOM 1181 C CA . ARG A 1 152 ? 8.496 -11.576 5.884 1.00 57.12 152 ARG A CA 1
ATOM 1182 C C . ARG A 1 152 ? 7.513 -12.704 6.146 1.00 57.12 152 ARG A C 1
ATOM 1184 O O . ARG A 1 152 ? 7.025 -13.306 5.191 1.00 57.12 152 ARG A O 1
ATOM 1191 N N . ASP A 1 153 ? 7.182 -12.938 7.411 1.00 53.12 153 ASP A N 1
ATOM 1192 C CA . ASP A 1 153 ? 5.953 -13.644 7.767 1.00 53.12 153 ASP A CA 1
ATOM 1193 C C . ASP A 1 153 ? 4.773 -13.024 6.998 1.00 53.12 153 ASP A C 1
ATOM 1195 O O . ASP A 1 153 ? 4.296 -11.924 7.295 1.00 53.12 153 ASP A O 1
ATOM 1199 N N . GLY A 1 154 ? 4.358 -13.724 5.949 1.00 41.72 154 GLY A N 1
ATOM 1200 C CA . GLY A 1 154 ? 3.055 -13.601 5.332 1.00 41.72 154 GLY A CA 1
ATOM 1201 C C . GLY A 1 154 ? 2.202 -14.706 5.925 1.00 41.72 154 GLY A C 1
ATOM 1202 O O . GLY A 1 154 ? 2.621 -15.863 5.953 1.00 41.72 154 GLY A O 1
ATOM 1203 N N . GLU A 1 155 ? 1.025 -14.359 6.435 1.00 34.88 155 GLU A N 1
ATOM 1204 C CA . GLU A 1 155 ? 0.019 -15.365 6.752 1.00 34.88 155 GLU A CA 1
ATOM 1205 C C . GLU A 1 155 ? -0.361 -16.064 5.437 1.00 34.88 155 GLU A C 1
ATOM 1207 O O . GLU A 1 155 ? -1.097 -15.511 4.626 1.00 34.88 155 GLU A O 1
ATOM 1212 N N . GLU A 1 156 ? 0.189 -17.255 5.193 1.00 34.50 156 GLU A N 1
ATOM 1213 C CA . GLU A 1 156 ? -0.282 -18.148 4.137 1.00 34.50 156 GLU A CA 1
ATOM 1214 C C . GLU A 1 156 ? -1.268 -19.150 4.750 1.00 34.50 156 GLU A C 1
ATOM 1216 O O . GLU A 1 156 ? -0.985 -19.794 5.770 1.00 34.50 156 GLU A O 1
ATOM 1221 N N . GLU A 1 157 ? -2.448 -19.242 4.132 1.00 40.19 157 GLU A N 1
ATOM 1222 C CA . GLU A 1 157 ? -3.521 -20.178 4.457 1.00 40.19 157 GLU A CA 1
ATOM 1223 C C . GLU A 1 157 ? -2.983 -21.608 4.602 1.00 40.19 157 GLU A C 1
ATOM 1225 O O . GLU A 1 157 ? -2.710 -22.312 3.630 1.00 40.19 157 GLU A O 1
ATOM 1230 N N . LYS A 1 158 ? -2.866 -22.092 5.840 1.00 31.45 158 LYS A N 1
ATOM 1231 C CA . LYS A 1 158 ? -2.677 -23.521 6.089 1.00 31.45 158 LYS A CA 1
ATOM 1232 C C . LYS A 1 158 ? -4.033 -24.207 6.188 1.00 31.45 158 LYS A C 1
ATOM 1234 O O . LYS A 1 158 ? -4.860 -23.842 7.022 1.00 31.45 158 LYS A O 1
ATOM 1239 N N . ALA A 1 159 ? -4.201 -25.264 5.387 1.00 35.00 159 ALA A N 1
ATOM 1240 C CA . ALA A 1 159 ? -5.261 -26.260 5.531 1.00 35.00 159 ALA A CA 1
ATOM 1241 C C . ALA A 1 159 ? -5.478 -26.614 7.017 1.00 35.00 159 ALA A C 1
ATOM 1243 O O . ALA A 1 159 ? -4.509 -26.703 7.784 1.00 35.00 159 ALA A O 1
ATOM 1244 N N . PRO A 1 160 ? -6.740 -26.785 7.445 1.00 35.44 160 PRO A N 1
ATOM 1245 C CA . PRO A 1 160 ? -7.154 -26.452 8.792 1.00 35.44 160 PRO A CA 1
ATOM 1246 C C . PRO A 1 160 ? -6.522 -27.414 9.797 1.00 35.44 160 PRO A C 1
ATOM 1248 O O . PRO A 1 160 ? -6.986 -28.533 10.011 1.00 35.44 160 PRO A O 1
ATOM 1251 N N . LYS A 1 161 ? -5.514 -26.930 10.527 1.00 32.88 161 LYS A N 1
ATOM 1252 C CA . LYS A 1 161 ? -5.577 -27.134 11.974 1.00 32.88 161 LYS A CA 1
ATOM 1253 C C . LYS A 1 161 ? -6.794 -26.349 12.429 1.00 32.88 161 LYS A C 1
ATOM 1255 O O . LYS A 1 161 ? -7.025 -25.269 11.900 1.00 32.88 161 LYS A O 1
ATOM 1260 N N . VAL A 1 162 ? -7.575 -26.890 13.359 1.00 37.53 162 VAL A N 1
ATOM 1261 C CA . VAL A 1 162 ? -8.697 -26.184 13.993 1.00 37.53 162 VAL A CA 1
ATOM 1262 C C . VAL A 1 162 ? -8.129 -24.984 14.761 1.00 37.53 162 VAL A C 1
ATOM 1264 O O . VAL A 1 162 ? -7.931 -25.014 15.970 1.00 37.53 162 VAL A O 1
ATOM 1267 N N . VAL A 1 163 ? -7.754 -23.953 14.015 1.00 35.16 163 VAL A N 1
ATOM 1268 C CA . VAL A 1 163 ? -7.562 -22.593 14.457 1.00 35.16 163 VAL A CA 1
ATOM 1269 C C . VAL A 1 163 ? -8.983 -22.086 14.480 1.00 35.16 163 VAL A C 1
ATOM 1271 O O . VAL A 1 163 ? -9.662 -22.062 13.453 1.00 35.16 163 VAL A O 1
ATOM 1274 N N . VAL A 1 164 ? -9.472 -21.808 15.683 1.00 34.44 164 VAL A N 1
ATOM 1275 C CA . VAL A 1 164 ? -10.707 -21.049 15.850 1.00 34.44 164 VAL A CA 1
ATOM 1276 C C . VAL A 1 164 ? -10.590 -19.860 14.891 1.00 34.44 164 VAL A C 1
ATOM 1278 O O . VAL A 1 164 ? -9.576 -19.161 14.987 1.00 34.44 164 VAL A O 1
ATOM 1281 N N . PRO A 1 165 ? -11.519 -19.683 13.931 1.00 40.34 165 PRO A N 1
ATOM 1282 C CA . PRO A 1 165 ? -11.469 -18.568 12.996 1.00 40.34 165 PRO A CA 1
ATOM 1283 C C . PRO A 1 165 ? -11.163 -17.281 13.765 1.00 40.34 165 PRO A C 1
ATOM 1285 O O . PRO A 1 165 ? -11.639 -17.165 14.906 1.00 40.34 165 PRO A O 1
ATOM 1288 N N . PRO A 1 166 ? -10.386 -16.329 13.204 1.00 49.19 166 PRO A N 1
ATOM 1289 C CA . PRO A 1 166 ? -10.284 -15.012 13.816 1.00 49.19 166 PRO A CA 1
ATOM 1290 C C . PRO A 1 166 ? -11.706 -14.575 14.141 1.00 49.19 166 PRO A C 1
ATOM 1292 O O . PRO A 1 166 ? -12.600 -14.756 13.317 1.00 49.19 166 PRO A O 1
ATOM 1295 N N . GLU A 1 167 ? -11.927 -14.158 15.385 1.00 52.28 167 GLU A N 1
ATOM 1296 C CA . GLU A 1 167 ? -13.254 -13.924 15.946 1.00 52.28 167 GLU A CA 1
ATOM 1297 C C . GLU A 1 167 ? -13.931 -12.795 15.149 1.00 52.28 167 GLU A C 1
ATOM 1299 O O . GLU A 1 167 ? -13.808 -11.614 15.473 1.00 52.28 167 GLU A O 1
ATOM 1304 N N . MET A 1 168 ? -14.557 -13.166 14.031 1.00 57.91 168 MET A N 1
ATOM 1305 C CA . MET A 1 168 ? -15.229 -12.268 13.117 1.00 57.91 168 MET A CA 1
ATOM 1306 C C . MET A 1 168 ? -16.651 -12.140 13.614 1.00 57.91 168 MET A C 1
ATOM 1308 O O . MET A 1 168 ? -17.458 -13.066 13.512 1.00 57.91 168 MET A O 1
ATOM 1312 N N . SER A 1 169 ? -16.942 -10.990 14.207 1.00 70.50 169 SER A N 1
ATOM 1313 C CA . SER A 1 169 ? -18.327 -10.625 14.460 1.00 70.50 169 SER A CA 1
ATOM 1314 C C . SER A 1 169 ? -18.863 -9.900 13.229 1.00 70.50 169 SER A C 1
ATOM 1316 O O . SER A 1 169 ? -18.103 -9.185 12.571 1.00 70.50 169 SER A O 1
ATOM 1318 N N . PRO A 1 170 ? -20.152 -10.071 12.890 1.00 77.94 170 PRO A N 1
ATOM 1319 C CA . PRO A 1 170 ? -20.764 -9.300 11.822 1.00 77.94 170 PRO A CA 1
ATOM 1320 C C . PRO A 1 170 ? -20.509 -7.806 12.027 1.00 77.94 170 PRO A C 1
ATOM 1322 O O . PRO A 1 170 ? -20.665 -7.286 13.138 1.00 77.94 170 PRO A O 1
ATOM 1325 N N . LEU A 1 171 ? -20.106 -7.133 10.951 1.00 81.69 171 LEU A N 1
ATOM 1326 C CA . LEU A 1 171 ? -19.949 -5.689 10.936 1.00 81.69 171 LEU A CA 1
ATOM 1327 C C . LEU A 1 171 ? -21.298 -5.040 11.261 1.00 81.69 171 LEU A C 1
ATOM 1329 O O . LEU A 1 171 ? -22.293 -5.289 10.584 1.00 81.69 171 LEU A O 1
ATOM 1333 N N . ASP A 1 172 ? -21.327 -4.208 12.297 1.00 84.88 172 ASP A N 1
ATOM 1334 C CA . ASP A 1 172 ? -22.550 -3.560 12.762 1.00 84.88 172 ASP A CA 1
ATOM 1335 C C . ASP A 1 172 ? -22.315 -2.061 12.936 1.00 84.88 172 ASP A C 1
ATOM 1337 O O . ASP A 1 172 ? -21.810 -1.594 13.961 1.00 84.88 172 ASP A O 1
ATOM 1341 N N . TRP A 1 173 ? -22.702 -1.303 11.911 1.00 90.62 173 TRP A N 1
ATOM 1342 C CA . TRP A 1 173 ? -22.630 0.155 11.916 1.00 90.62 173 TRP A CA 1
ATOM 1343 C C . TRP A 1 173 ? -23.568 0.798 12.947 1.00 90.62 173 TRP A C 1
ATOM 1345 O O . TRP A 1 173 ? -23.332 1.939 13.345 1.00 90.62 173 TRP A O 1
ATOM 1355 N N . GLY A 1 174 ? -24.609 0.093 13.409 1.00 88.62 174 GLY A N 1
ATOM 1356 C CA . GLY A 1 174 ? -25.583 0.608 14.373 1.0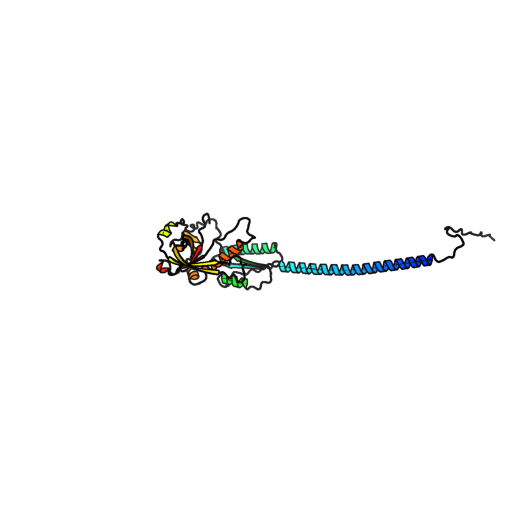0 88.62 174 GLY A CA 1
ATOM 1357 C C . GLY A 1 174 ? -24.955 0.953 15.724 1.00 88.62 174 GLY A C 1
ATOM 1358 O O . GLY A 1 174 ? -25.328 1.950 16.340 1.00 88.62 174 GLY A O 1
ATOM 1359 N N . LYS A 1 175 ? -23.914 0.213 16.130 1.00 88.31 175 LYS A N 1
ATOM 1360 C CA . LYS A 1 175 ? -23.173 0.432 17.389 1.00 88.31 175 LYS A CA 1
ATOM 1361 C C . LYS A 1 175 ? -22.498 1.800 17.482 1.00 88.31 175 LYS A C 1
ATOM 1363 O O . LYS A 1 175 ? -22.196 2.268 18.577 1.00 88.31 175 LYS A O 1
ATOM 1368 N N . LEU A 1 176 ? -22.262 2.460 16.349 1.00 90.25 176 LEU A N 1
ATOM 1369 C CA . LEU A 1 176 ? -21.695 3.807 16.321 1.00 90.25 176 LEU A CA 1
ATOM 1370 C C . LEU A 1 176 ? -22.669 4.868 16.842 1.00 90.25 176 LEU A C 1
ATOM 1372 O O . LEU A 1 176 ? -22.219 5.939 17.242 1.00 90.25 176 LEU A O 1
ATOM 1376 N N . GLY A 1 177 ? -23.979 4.594 16.853 1.00 87.56 177 GLY A N 1
ATOM 1377 C CA . GLY A 1 177 ? -24.986 5.501 17.409 1.00 87.56 177 GLY A CA 1
ATOM 1378 C C . GLY A 1 177 ? -24.806 5.747 18.908 1.00 87.56 177 GLY A C 1
ATOM 1379 O O . GLY A 1 177 ? -25.032 6.863 19.369 1.00 87.56 177 GLY A O 1
ATOM 1380 N N . ASP A 1 178 ? -24.317 4.736 19.627 1.00 88.00 178 ASP A N 1
ATOM 1381 C CA . ASP A 1 178 ? -24.124 4.763 21.082 1.00 88.00 178 ASP A CA 1
ATOM 1382 C C . ASP A 1 178 ? -22.718 5.230 21.497 1.00 88.00 178 ASP A C 1
ATOM 1384 O O . ASP A 1 178 ? -22.437 5.434 22.679 1.00 88.00 178 ASP A O 1
ATOM 1388 N N . CYS A 1 179 ? -21.809 5.387 20.532 1.00 90.19 179 CYS A N 1
ATOM 1389 C CA . CYS A 1 179 ? -20.432 5.790 20.792 1.00 90.19 179 CYS A CA 1
ATOM 1390 C C . CYS A 1 179 ? -20.330 7.315 20.987 1.00 90.19 179 CYS A C 1
ATOM 1392 O O . CYS A 1 179 ? -20.961 8.072 20.242 1.00 90.19 179 CYS A O 1
ATOM 1394 N N . PRO A 1 180 ? -19.510 7.798 21.940 1.00 92.00 180 PRO A N 1
ATOM 1395 C CA . PRO A 1 180 ? -19.315 9.228 22.139 1.00 92.00 180 PRO A CA 1
ATOM 1396 C C . PRO A 1 180 ? -18.578 9.858 20.954 1.00 92.00 180 PRO A C 1
ATOM 1398 O O . PRO A 1 180 ? -17.768 9.208 20.290 1.00 92.00 180 PRO A O 1
ATOM 1401 N N . ASP A 1 181 ? -18.808 11.153 20.738 1.00 94.62 181 ASP A N 1
ATOM 1402 C CA . ASP A 1 181 ? -17.980 11.946 19.833 1.00 94.62 181 ASP A CA 1
ATOM 1403 C C . ASP A 1 181 ? -16.583 12.139 20.447 1.00 94.62 181 ASP A C 1
ATOM 1405 O O . ASP A 1 181 ? -16.430 12.605 21.580 1.00 94.62 181 ASP A O 1
ATOM 1409 N N . ILE A 1 182 ? -15.555 11.808 19.672 1.00 95.50 182 ILE A N 1
ATOM 1410 C CA . ILE A 1 182 ? -14.146 11.891 20.050 1.00 95.50 182 ILE A CA 1
ATOM 1411 C C . ILE A 1 182 ? -13.480 12.959 19.188 1.00 95.50 182 ILE A C 1
ATOM 1413 O O . ILE A 1 182 ? -13.528 12.899 17.961 1.00 95.50 182 ILE A O 1
ATOM 1417 N N . GLU A 1 183 ? -12.837 13.929 19.834 1.00 96.12 183 GLU A N 1
ATOM 1418 C CA . GLU A 1 183 ? -12.041 14.948 19.148 1.00 96.12 183 GLU A CA 1
ATOM 1419 C C . GLU A 1 183 ? -10.727 14.332 18.641 1.00 96.12 183 GLU A C 1
ATOM 1421 O O . GLU A 1 183 ? -9.943 13.775 19.421 1.00 96.12 183 GLU A O 1
ATOM 1426 N N . ALA A 1 184 ? -10.475 14.456 17.341 1.00 96.00 184 ALA A N 1
ATOM 1427 C CA . ALA A 1 184 ? -9.315 13.885 16.671 1.00 96.00 184 ALA A CA 1
ATOM 1428 C C . ALA A 1 184 ? -8.757 14.837 15.602 1.00 96.00 184 ALA A C 1
ATOM 1430 O O . ALA A 1 184 ? -9.392 15.822 15.222 1.00 96.00 184 ALA A O 1
ATOM 1431 N N . VAL A 1 185 ? -7.565 14.528 15.107 1.00 95.00 185 VAL A N 1
ATOM 1432 C CA . VAL A 1 185 ? -6.963 15.155 13.930 1.00 95.00 185 VAL A CA 1
ATOM 1433 C C . VAL A 1 185 ? -6.869 14.092 12.844 1.00 95.00 185 VAL A C 1
ATOM 1435 O O . VAL A 1 185 ? -6.268 13.042 13.051 1.00 95.00 185 VAL A O 1
ATOM 1438 N N . LEU A 1 186 ? -7.494 14.342 11.697 1.00 94.06 186 LEU A N 1
ATOM 1439 C CA . LEU A 1 186 ? -7.292 13.552 10.489 1.00 94.06 186 LEU A CA 1
ATOM 1440 C C . LEU A 1 186 ? -6.006 14.015 9.818 1.00 94.06 186 LEU A C 1
ATOM 1442 O O . LEU A 1 186 ? -5.835 15.203 9.544 1.00 94.06 186 LEU A O 1
ATOM 1446 N N . HIS A 1 187 ? -5.159 13.063 9.467 1.00 93.88 187 HIS A N 1
ATOM 1447 C CA . HIS A 1 187 ? -3.963 13.287 8.686 1.00 93.88 187 HIS A CA 1
ATOM 1448 C C . HIS A 1 187 ? -4.009 12.471 7.397 1.00 93.88 187 HIS A C 1
ATOM 1450 O O . HIS A 1 187 ? -4.359 11.289 7.398 1.00 93.88 187 HIS A O 1
ATOM 1456 N N . SER A 1 188 ? -3.607 13.085 6.288 1.00 90.50 188 SER A N 1
ATOM 1457 C CA . SER A 1 188 ? -3.466 12.375 5.018 1.00 90.50 188 SER A CA 1
ATOM 1458 C C . SER A 1 188 ? -2.253 12.855 4.232 1.00 90.50 188 SER A C 1
ATOM 1460 O O . SER A 1 188 ? -1.836 14.012 4.348 1.00 90.50 188 SER A O 1
ATOM 1462 N N . LEU A 1 189 ? -1.677 11.941 3.457 1.00 89.25 189 LEU A N 1
ATOM 1463 C CA . LEU A 1 189 ? -0.540 12.185 2.579 1.00 89.25 189 LEU A CA 1
ATOM 1464 C C . LEU A 1 189 ? -0.998 12.013 1.134 1.00 89.25 189 LEU A C 1
ATOM 1466 O O . LEU A 1 189 ? -1.791 11.123 0.843 1.00 89.25 189 LEU A O 1
ATOM 1470 N N . HIS A 1 190 ? -0.499 12.860 0.238 1.00 85.31 190 HIS A N 1
ATOM 1471 C CA . HIS A 1 190 ? -0.841 12.802 -1.183 1.00 85.31 190 HIS A CA 1
ATOM 1472 C C . HIS A 1 190 ? 0.356 13.206 -2.035 1.00 85.31 190 HIS A C 1
ATOM 1474 O O . HIS A 1 190 ? 1.094 14.127 -1.673 1.00 85.31 190 HIS A O 1
ATOM 1480 N N . PHE A 1 191 ? 0.509 12.564 -3.191 1.00 84.81 191 PHE A N 1
ATOM 1481 C CA . PHE A 1 191 ? 1.337 13.117 -4.258 1.00 84.81 191 PHE A CA 1
ATOM 1482 C C . PHE A 1 191 ? 0.671 14.357 -4.853 1.00 84.81 191 PHE A C 1
ATOM 1484 O O . PHE A 1 191 ? -0.554 14.515 -4.817 1.00 84.81 191 PHE A O 1
ATOM 1491 N N . ARG A 1 192 ? 1.484 15.256 -5.408 1.00 83.56 192 ARG A N 1
ATOM 1492 C CA . ARG A 1 192 ? 0.974 16.431 -6.110 1.00 83.56 192 ARG A CA 1
ATOM 1493 C C . ARG A 1 192 ? 0.353 15.990 -7.441 1.00 83.56 192 ARG A C 1
ATOM 1495 O O . ARG A 1 192 ? 1.016 15.297 -8.213 1.00 83.56 192 ARG A O 1
ATOM 1502 N N . PRO A 1 193 ? -0.912 16.351 -7.723 1.00 79.81 193 PRO A N 1
ATOM 1503 C CA . PRO A 1 193 ? -1.570 15.922 -8.951 1.00 79.81 193 PRO A CA 1
ATOM 1504 C C . PRO A 1 193 ? -0.821 16.401 -10.198 1.00 79.81 193 PRO A C 1
ATOM 1506 O O . PRO A 1 193 ? -0.550 17.591 -10.336 1.00 79.81 193 PRO A O 1
ATOM 1509 N N . GLY A 1 194 ? -0.534 15.480 -11.119 1.00 77.25 194 GLY A N 1
ATOM 1510 C CA . GLY A 1 194 ? 0.077 15.792 -12.416 1.00 77.25 194 GLY A CA 1
ATOM 1511 C C . GLY A 1 194 ? 1.585 16.060 -12.390 1.00 77.25 194 GLY A C 1
ATOM 1512 O O . GLY A 1 194 ? 2.152 16.345 -13.443 1.00 77.25 194 GLY A O 1
ATOM 1513 N N . GLU A 1 195 ? 2.241 15.951 -11.234 1.00 81.62 195 GLU A N 1
ATOM 1514 C CA . GLU A 1 195 ? 3.697 16.057 -11.132 1.00 81.62 195 GLU A CA 1
ATOM 1515 C C . GLU A 1 195 ? 4.349 14.661 -11.206 1.00 81.62 195 GLU A C 1
ATOM 1517 O O . GLU A 1 195 ? 3.811 13.699 -10.647 1.00 81.62 195 GLU A O 1
ATOM 1522 N N . PRO A 1 196 ? 5.491 14.508 -11.906 1.00 80.75 196 PRO A N 1
ATOM 1523 C CA . PRO A 1 196 ? 6.236 13.255 -11.906 1.00 80.75 196 PRO A CA 1
ATOM 1524 C C . PRO A 1 196 ? 6.776 12.950 -10.504 1.00 80.75 196 PRO A C 1
ATOM 1526 O O . PRO A 1 196 ? 7.235 13.844 -9.796 1.00 80.75 196 PRO A O 1
ATOM 1529 N N . VAL A 1 197 ? 6.747 11.675 -10.116 1.00 83.31 197 VAL A N 1
ATOM 1530 C CA . VAL A 1 197 ? 7.237 11.235 -8.805 1.00 83.31 197 VAL A CA 1
ATOM 1531 C C . VAL A 1 197 ? 8.763 11.152 -8.804 1.00 83.31 197 VAL A C 1
ATOM 1533 O O . VAL A 1 197 ? 9.346 10.390 -9.576 1.00 83.31 197 VAL A O 1
ATOM 1536 N N . ASP A 1 198 ? 9.404 11.901 -7.905 1.00 84.50 198 ASP A N 1
ATOM 1537 C CA . ASP A 1 198 ? 10.814 11.713 -7.562 1.00 84.50 198 ASP A CA 1
ATOM 1538 C C . ASP A 1 198 ? 10.940 10.590 -6.522 1.00 84.50 198 ASP A C 1
ATOM 1540 O O . ASP A 1 198 ? 10.616 10.745 -5.346 1.00 84.50 198 ASP A O 1
ATOM 1544 N N . TRP A 1 199 ? 11.410 9.425 -6.961 1.00 83.12 199 TRP A N 1
ATOM 1545 C CA . TRP A 1 199 ? 11.562 8.250 -6.100 1.00 83.12 199 TRP A CA 1
ATOM 1546 C C . TRP A 1 199 ? 12.668 8.394 -5.048 1.00 83.12 199 TRP A C 1
ATOM 1548 O O . TRP A 1 199 ? 12.628 7.697 -4.035 1.00 83.12 199 TRP A O 1
ATOM 1558 N N . ASN A 1 200 ? 13.625 9.305 -5.248 1.00 82.94 200 ASN A N 1
ATOM 1559 C CA . ASN A 1 200 ? 14.668 9.593 -4.260 1.00 82.94 200 ASN A CA 1
ATOM 1560 C C . ASN A 1 200 ? 14.177 10.577 -3.192 1.00 82.94 200 ASN A C 1
ATOM 1562 O O . ASN A 1 200 ? 14.699 10.601 -2.078 1.00 82.94 200 ASN A O 1
ATOM 1566 N N . ASN A 1 201 ? 13.162 11.375 -3.522 1.00 83.38 201 ASN A N 1
ATOM 1567 C CA . ASN A 1 201 ? 12.524 12.308 -2.611 1.00 83.38 201 ASN A CA 1
ATOM 1568 C C . ASN A 1 201 ? 11.032 12.443 -2.930 1.00 83.38 201 ASN A C 1
ATOM 1570 O O . ASN A 1 201 ? 10.620 13.288 -3.718 1.00 83.38 201 ASN A O 1
ATOM 1574 N N . LEU A 1 202 ? 10.214 11.637 -2.254 1.00 82.12 202 LEU A N 1
ATOM 1575 C CA . LEU A 1 202 ? 8.786 11.511 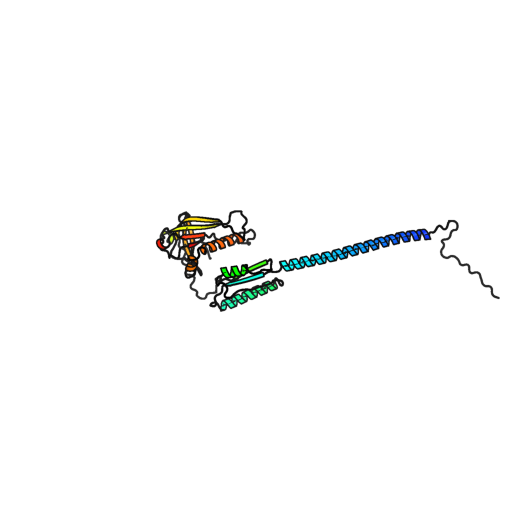-2.562 1.00 82.12 202 LEU A CA 1
ATOM 1576 C C . LEU A 1 202 ? 7.966 12.811 -2.398 1.00 82.12 202 LEU A C 1
ATOM 1578 O O . LEU A 1 202 ? 6.820 12.823 -2.837 1.00 82.12 202 LEU A O 1
ATOM 1582 N N . ASP A 1 203 ? 8.501 13.849 -1.734 1.00 84.19 203 ASP A N 1
ATOM 1583 C CA . ASP A 1 203 ? 7.874 15.166 -1.472 1.00 84.19 203 ASP A CA 1
ATOM 1584 C C . ASP A 1 203 ? 6.348 15.116 -1.236 1.00 84.19 203 ASP A C 1
ATOM 1586 O O . ASP A 1 203 ? 5.549 15.820 -1.862 1.00 84.19 203 ASP A O 1
ATOM 1590 N N . LEU A 1 204 ? 5.919 14.224 -0.339 1.00 86.88 204 LEU A N 1
ATOM 1591 C CA . LEU A 1 204 ? 4.500 14.001 -0.075 1.00 86.88 204 LEU A CA 1
ATOM 1592 C C . LEU A 1 204 ? 3.886 15.207 0.635 1.00 86.88 204 LEU A C 1
ATOM 1594 O O . LEU A 1 204 ? 4.350 15.634 1.695 1.00 86.88 204 LEU A O 1
ATOM 1598 N N . LYS A 1 205 ? 2.761 15.697 0.112 1.00 89.75 205 LYS A N 1
ATOM 1599 C CA . LYS A 1 205 ? 1.990 16.752 0.766 1.00 89.75 205 LYS A CA 1
ATOM 1600 C C . LYS A 1 205 ? 1.238 16.173 1.960 1.00 89.75 205 LYS A C 1
ATOM 1602 O O . LYS A 1 205 ? 0.331 15.360 1.790 1.00 89.75 205 LYS A O 1
ATOM 1607 N N . HIS A 1 206 ? 1.569 16.641 3.162 1.00 92.38 206 HIS A N 1
ATOM 1608 C CA . HIS A 1 206 ? 0.828 16.337 4.389 1.00 92.38 206 HIS A CA 1
ATOM 1609 C C . HIS A 1 206 ? -0.294 17.350 4.603 1.00 92.38 206 HIS A C 1
ATOM 1611 O O . HIS A 1 206 ? -0.068 18.558 4.580 1.00 92.38 206 HIS A O 1
ATOM 1617 N N . THR A 1 207 ? -1.509 16.858 4.823 1.00 91.12 207 THR A N 1
ATOM 1618 C CA . THR A 1 207 ? -2.650 17.680 5.238 1.00 91.12 207 THR A CA 1
ATOM 1619 C C . THR A 1 207 ? -3.171 17.215 6.588 1.00 91.12 207 THR A C 1
ATOM 1621 O O . THR A 1 207 ? -3.103 16.027 6.916 1.00 91.12 207 THR A O 1
ATOM 1624 N N . GLN A 1 208 ? -3.667 18.171 7.370 1.00 94.69 208 GLN A N 1
ATOM 1625 C CA . GLN A 1 208 ? -4.212 17.953 8.702 1.00 94.69 208 GLN A CA 1
ATOM 1626 C C . GLN A 1 208 ? -5.562 18.650 8.812 1.00 94.69 208 GLN A C 1
ATOM 1628 O O . GLN A 1 208 ? -5.723 19.771 8.324 1.00 94.69 208 GLN A O 1
ATOM 1633 N N . GLN A 1 209 ? -6.523 17.995 9.451 1.00 93.44 209 GLN A N 1
ATOM 1634 C CA . GLN A 1 209 ? -7.854 18.544 9.654 1.00 93.44 209 GLN A CA 1
ATOM 1635 C C . GLN A 1 209 ? -8.409 18.116 11.011 1.00 93.44 209 GLN A C 1
ATOM 1637 O O . GLN A 1 209 ? -8.554 16.926 11.287 1.00 93.44 209 GLN A O 1
ATOM 1642 N N . ASP A 1 210 ? -8.781 19.095 11.833 1.00 96.06 210 ASP A N 1
ATOM 1643 C CA . ASP A 1 210 ? -9.534 18.845 13.059 1.00 96.06 210 ASP A CA 1
ATOM 1644 C C . ASP A 1 210 ? -10.895 18.221 12.736 1.00 96.06 210 ASP A C 1
ATOM 1646 O O . ASP A 1 210 ? -11.637 18.687 11.863 1.00 96.06 210 ASP A O 1
ATOM 1650 N N . THR A 1 211 ? -11.233 17.150 13.448 1.00 95.81 211 THR A N 1
ATOM 1651 C CA . THR A 1 211 ? -12.452 16.388 13.196 1.00 95.81 211 THR A CA 1
ATOM 1652 C C . THR A 1 211 ? -13.022 15.766 14.465 1.00 95.81 211 THR A C 1
ATOM 1654 O O . THR A 1 211 ? -12.381 15.721 15.516 1.00 95.81 211 THR A O 1
ATOM 1657 N N . LYS A 1 212 ? -14.251 15.270 14.343 1.00 96.69 212 LYS A N 1
ATOM 1658 C CA . LYS A 1 212 ? -14.902 14.435 15.348 1.00 96.69 212 LYS A CA 1
ATOM 1659 C C . LYS A 1 212 ? -15.173 13.066 14.764 1.00 96.69 212 LYS A C 1
ATOM 1661 O O . LYS A 1 212 ? -15.599 12.958 13.612 1.00 96.69 212 LYS A O 1
ATOM 1666 N N . ILE A 1 213 ? -14.936 12.039 15.563 1.00 96.88 213 ILE A N 1
ATOM 1667 C CA . ILE A 1 213 ? -15.150 10.650 15.173 1.00 96.88 213 ILE A CA 1
ATOM 1668 C C . ILE A 1 213 ? -15.987 9.908 16.210 1.00 96.88 213 ILE A C 1
ATOM 1670 O O . ILE A 1 213 ? -15.986 10.266 17.385 1.00 96.88 213 ILE A O 1
ATOM 1674 N N . ARG A 1 214 ? -16.642 8.831 15.785 1.00 95.81 214 ARG A N 1
ATOM 1675 C CA . ARG A 1 214 ? -17.189 7.789 16.659 1.00 95.81 214 ARG A CA 1
ATOM 1676 C C . ARG A 1 214 ? -16.510 6.480 16.320 1.00 95.81 214 ARG A C 1
ATOM 1678 O O . ARG A 1 214 ? -16.388 6.142 15.146 1.00 95.81 214 ARG A O 1
ATOM 1685 N N . LEU A 1 215 ? -16.056 5.765 17.337 1.00 94.19 215 LEU A N 1
ATOM 1686 C CA . LEU A 1 215 ? -15.244 4.564 17.184 1.00 94.19 215 LEU A CA 1
ATOM 1687 C C . LEU A 1 215 ? -15.749 3.491 18.142 1.00 94.19 215 LEU A C 1
ATOM 1689 O O . LEU A 1 215 ? -15.890 3.750 19.337 1.00 94.19 215 LEU A O 1
ATOM 1693 N N . THR A 1 216 ? -15.991 2.283 17.638 1.00 91.00 216 THR A N 1
ATOM 1694 C CA . THR A 1 216 ? -16.414 1.175 18.499 1.00 91.00 216 THR A CA 1
ATOM 1695 C C . THR A 1 216 ? -15.256 0.618 19.315 1.00 91.00 216 THR A C 1
ATOM 1697 O O . THR A 1 216 ? -14.170 0.356 18.796 1.00 91.00 216 THR A O 1
ATOM 1700 N N . GLN A 1 217 ? -15.509 0.339 20.595 1.00 85.69 217 GLN A N 1
ATOM 1701 C CA . GLN A 1 217 ? -14.525 -0.317 21.464 1.00 85.69 217 GLN A CA 1
ATOM 1702 C C . GLN A 1 217 ? -14.272 -1.776 21.061 1.00 85.69 217 GLN A C 1
ATOM 1704 O O . GLN A 1 217 ? -13.140 -2.251 21.125 1.00 85.69 217 GLN A O 1
ATOM 1709 N N . SER A 1 218 ? -15.309 -2.487 20.608 1.00 86.12 218 SER A N 1
ATOM 1710 C CA . SER A 1 218 ? -15.169 -3.834 20.054 1.00 86.12 218 SER A CA 1
ATOM 1711 C C . SER A 1 218 ? -14.662 -3.782 18.614 1.00 86.12 218 SER A C 1
ATOM 1713 O O . SER A 1 218 ? -15.163 -2.992 17.806 1.00 86.12 218 SER A O 1
ATOM 1715 N N . CYS A 1 219 ? -13.717 -4.660 18.290 1.00 89.19 219 CYS A N 1
ATOM 1716 C CA . CYS A 1 219 ? -13.322 -4.938 16.915 1.00 89.19 219 CYS A CA 1
ATOM 1717 C C . CYS A 1 219 ? -14.248 -5.985 16.284 1.00 89.19 219 CYS A C 1
ATOM 1719 O O . CYS A 1 219 ? -14.729 -6.878 16.982 1.00 89.19 219 CYS A O 1
ATOM 1721 N N . PHE A 1 220 ? -14.444 -5.903 14.971 1.00 87.56 220 PHE A N 1
ATOM 1722 C CA . PHE A 1 220 ? -15.185 -6.910 14.208 1.00 87.56 220 PHE A CA 1
ATOM 1723 C C . PHE A 1 220 ? -14.266 -7.925 13.517 1.00 87.56 220 PHE A C 1
ATOM 1725 O O . PHE A 1 220 ? -14.727 -9.004 13.172 1.00 87.56 220 PHE A O 1
ATOM 1732 N N . ALA A 1 221 ? -12.975 -7.610 13.364 1.00 85.50 221 ALA A N 1
ATOM 1733 C CA . ALA A 1 221 ? -11.953 -8.529 12.869 1.00 85.50 221 ALA A CA 1
ATOM 1734 C C . ALA A 1 221 ? -10.587 -8.243 13.517 1.00 85.50 221 ALA A C 1
ATOM 1736 O O . ALA A 1 221 ? -10.332 -7.141 14.020 1.00 85.50 221 ALA A O 1
ATOM 1737 N N . LYS A 1 222 ? -9.693 -9.236 13.506 1.00 82.75 222 LYS A N 1
ATOM 1738 C CA . LYS A 1 222 ? -8.301 -9.126 13.969 1.00 82.75 222 LYS A CA 1
ATOM 1739 C C . LYS A 1 222 ? -7.387 -9.860 12.991 1.00 82.75 222 LYS A C 1
ATOM 1741 O O . LYS A 1 222 ? -7.679 -11.000 12.653 1.00 82.75 222 LYS A O 1
ATOM 1746 N N . GLY A 1 223 ? -6.295 -9.219 12.585 1.00 75.81 223 GLY A N 1
ATOM 1747 C CA . GLY A 1 223 ? -5.142 -9.888 11.965 1.00 75.81 223 GLY A CA 1
ATOM 1748 C C . GLY A 1 223 ? -3.984 -9.970 12.959 1.00 75.81 223 GLY A C 1
ATOM 1749 O O . GLY A 1 223 ? -4.129 -9.483 14.075 1.00 75.81 223 GLY A O 1
ATOM 1750 N N . ALA A 1 224 ? -2.821 -10.497 12.564 1.00 73.25 224 ALA A N 1
ATOM 1751 C CA . ALA A 1 224 ? -1.671 -10.746 13.451 1.00 73.25 224 ALA A CA 1
ATOM 1752 C C . ALA A 1 224 ? -1.348 -9.642 14.484 1.00 73.25 224 ALA A C 1
ATOM 1754 O O . ALA A 1 224 ? -1.105 -9.930 15.660 1.00 73.25 224 ALA A O 1
ATOM 1755 N N . VAL A 1 225 ? -1.329 -8.373 14.051 1.00 76.19 225 VAL A N 1
ATOM 1756 C CA . VAL A 1 225 ? -0.835 -7.235 14.857 1.00 76.19 225 VAL A CA 1
ATOM 1757 C C . VAL A 1 225 ? -1.807 -6.057 14.976 1.00 76.19 225 VAL A C 1
ATOM 1759 O O . VAL A 1 225 ? -1.539 -5.119 15.735 1.00 76.19 225 VAL A O 1
ATOM 1762 N N . ARG A 1 226 ? -2.928 -6.078 14.242 1.00 81.88 226 ARG A N 1
ATOM 1763 C CA . ARG A 1 226 ? -3.926 -4.996 14.222 1.00 81.88 226 ARG A CA 1
ATOM 1764 C C . ARG A 1 226 ? -5.349 -5.538 14.299 1.00 81.88 226 ARG A C 1
ATOM 1766 O O . ARG A 1 226 ? -5.663 -6.572 13.715 1.00 81.88 226 ARG A O 1
ATOM 1773 N N . SER A 1 227 ? -6.213 -4.809 14.993 1.00 87.19 227 SER A N 1
ATOM 1774 C CA . SER A 1 227 ? -7.655 -5.045 15.049 1.00 87.19 227 SER A CA 1
ATOM 1775 C C . SER A 1 227 ? -8.403 -4.038 14.179 1.00 87.19 227 SER A C 1
ATOM 1777 O O . SER A 1 227 ? -7.985 -2.886 14.060 1.00 87.19 227 SER A O 1
ATOM 1779 N N . ALA A 1 228 ? -9.512 -4.471 13.582 1.00 90.38 228 ALA A N 1
ATOM 1780 C CA . ALA A 1 228 ? -10.388 -3.658 12.747 1.00 90.38 228 ALA A CA 1
ATOM 1781 C C . ALA A 1 228 ? -11.650 -3.257 13.525 1.00 90.38 228 ALA A C 1
ATOM 1783 O O . ALA A 1 228 ? -12.362 -4.106 14.065 1.00 90.38 228 ALA A O 1
ATOM 1784 N N . HIS A 1 229 ? -11.921 -1.958 13.591 1.00 92.62 229 HIS A N 1
ATOM 1785 C CA . HIS A 1 229 ? -13.031 -1.351 14.323 1.00 92.62 229 HIS A CA 1
ATOM 1786 C C . HIS A 1 229 ? -13.878 -0.511 13.370 1.00 92.62 229 HIS A C 1
ATOM 1788 O O . HIS A 1 229 ? -13.351 0.078 12.428 1.00 92.62 229 HIS A O 1
ATOM 1794 N N . THR A 1 230 ? -15.183 -0.415 13.616 1.00 94.31 230 THR A N 1
ATOM 1795 C CA . THR A 1 230 ? -16.024 0.511 12.849 1.00 94.31 230 THR A CA 1
ATOM 1796 C C . THR A 1 230 ? -15.748 1.941 13.287 1.00 94.31 230 THR A C 1
ATOM 1798 O O . THR A 1 230 ? -15.684 2.225 14.487 1.00 94.31 230 THR A O 1
ATOM 1801 N N . LEU A 1 231 ? -15.606 2.831 12.311 1.00 95.56 231 LEU A N 1
ATOM 1802 C CA . LEU A 1 231 ? -15.333 4.248 12.490 1.00 95.56 231 LEU A CA 1
ATOM 1803 C C . LEU A 1 231 ? -16.371 5.061 11.718 1.00 95.56 231 LEU A C 1
ATOM 1805 O O . LEU A 1 231 ? -16.674 4.767 10.565 1.00 95.56 231 LEU A O 1
ATOM 1809 N N . TYR A 1 232 ? -16.869 6.123 12.334 1.00 96.31 232 TYR A N 1
ATOM 1810 C CA . TYR A 1 232 ? -17.653 7.148 11.660 1.00 96.31 232 TYR A CA 1
ATOM 1811 C C . TYR A 1 232 ? -17.000 8.509 11.851 1.00 96.31 232 TYR A C 1
ATOM 1813 O O . TYR A 1 232 ? -16.623 8.878 12.962 1.00 96.31 232 TYR A O 1
ATOM 1821 N N . VAL A 1 233 ? -16.862 9.255 10.761 1.00 94.50 233 VAL A N 1
ATOM 1822 C CA . VAL A 1 233 ? -16.227 10.572 10.727 1.00 94.50 233 VAL A CA 1
ATOM 1823 C C . VAL A 1 233 ? -17.326 11.621 10.635 1.00 94.50 233 VAL A C 1
ATOM 1825 O O . VAL A 1 233 ? -17.879 11.857 9.561 1.00 94.50 233 VAL A O 1
ATOM 1828 N N . CYS A 1 234 ? -17.644 12.265 11.758 1.00 91.31 234 CYS A N 1
ATOM 1829 C CA . CYS A 1 234 ? -18.837 13.099 11.907 1.00 91.31 234 CYS A CA 1
ATOM 1830 C C . CYS A 1 234 ? -18.869 14.265 10.913 1.00 91.31 234 CYS A C 1
ATOM 1832 O O . CYS A 1 234 ? -19.891 14.506 10.280 1.00 91.31 234 CYS A O 1
ATOM 1834 N N . ASN A 1 235 ? -17.741 14.957 10.732 1.00 88.75 235 ASN A N 1
ATOM 1835 C CA . ASN A 1 235 ? -17.672 16.138 9.863 1.00 88.75 235 ASN A CA 1
ATOM 1836 C C . ASN A 1 235 ? -17.751 15.794 8.367 1.00 88.75 235 ASN A C 1
ATOM 1838 O O . ASN A 1 235 ? -18.075 16.658 7.560 1.00 88.75 235 ASN A O 1
ATOM 1842 N N . MET A 1 236 ? -17.431 14.550 7.999 1.00 88.06 236 MET A N 1
ATOM 1843 C CA . MET A 1 236 ? -17.433 14.071 6.613 1.00 88.06 236 MET A CA 1
ATOM 1844 C C . MET A 1 236 ? -18.629 13.164 6.310 1.00 88.06 236 MET A C 1
ATOM 1846 O O . MET A 1 236 ? -18.777 12.725 5.174 1.00 88.06 236 MET A O 1
ATOM 1850 N N . ASN A 1 237 ? -19.459 12.855 7.313 1.00 91.31 237 ASN A N 1
ATOM 1851 C CA . ASN A 1 237 ? -20.571 11.909 7.215 1.00 91.31 237 ASN A CA 1
ATOM 1852 C C . ASN A 1 237 ? -20.172 10.599 6.506 1.00 91.31 237 ASN A C 1
ATOM 1854 O O . ASN A 1 237 ? -20.844 10.138 5.587 1.00 91.31 237 ASN A O 1
ATOM 1858 N N . THR A 1 238 ? -19.016 10.047 6.881 1.00 92.25 238 THR A N 1
ATOM 1859 C CA . THR A 1 238 ? -18.403 8.902 6.192 1.00 92.25 238 THR A CA 1
ATOM 1860 C C . THR A 1 238 ? -18.090 7.785 7.176 1.00 92.25 238 THR A C 1
ATOM 1862 O O . THR A 1 238 ? -17.606 8.039 8.282 1.00 92.25 238 THR A O 1
ATOM 1865 N N . TYR A 1 239 ? -18.348 6.550 6.751 1.00 93.25 239 TYR A N 1
ATOM 1866 C CA . TYR A 1 239 ? -18.0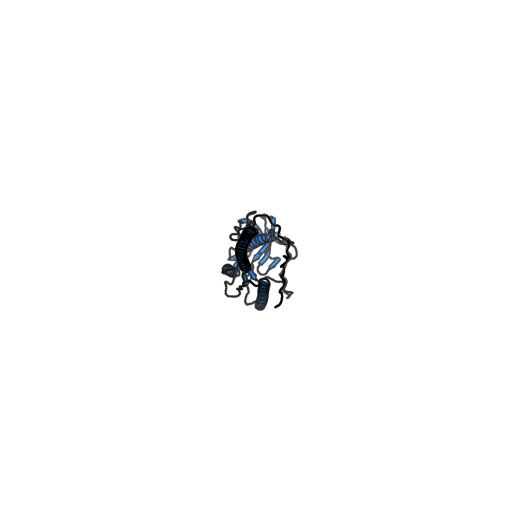13 5.329 7.478 1.00 93.25 239 TYR A CA 1
ATOM 1867 C C . TYR A 1 239 ? -16.701 4.748 6.959 1.00 93.25 239 TYR A C 1
ATOM 1869 O O . TYR A 1 239 ? -16.483 4.672 5.752 1.00 93.25 239 TYR A O 1
ATOM 1877 N N . LEU A 1 240 ? -15.836 4.340 7.880 1.00 94.75 240 LEU A N 1
ATOM 1878 C CA . LEU A 1 240 ? -14.513 3.789 7.615 1.00 94.75 240 LEU A CA 1
ATOM 1879 C C . LEU A 1 240 ? -14.241 2.607 8.556 1.00 94.75 240 LEU A C 1
ATOM 1881 O O . LEU A 1 240 ? -14.962 2.367 9.529 1.00 94.75 240 LEU A O 1
ATOM 1885 N N . VAL A 1 241 ? -13.154 1.896 8.288 1.00 93.69 241 VAL A N 1
ATOM 1886 C CA . VAL A 1 241 ? -12.585 0.874 9.163 1.00 93.69 241 VAL A CA 1
ATOM 1887 C C . VAL A 1 241 ? -11.325 1.435 9.808 1.00 93.69 241 VAL A C 1
ATOM 1889 O O . VAL A 1 241 ? -10.370 1.772 9.116 1.00 93.69 241 VAL A O 1
ATOM 1892 N N . ALA A 1 242 ? -11.305 1.518 11.136 1.00 93.50 242 ALA A N 1
ATOM 1893 C CA . ALA A 1 242 ? -10.122 1.878 11.908 1.00 93.50 242 ALA A CA 1
ATOM 1894 C C . ALA A 1 242 ? -9.272 0.637 12.211 1.00 93.50 242 ALA A C 1
ATOM 1896 O O . ALA A 1 242 ? -9.758 -0.333 12.796 1.00 93.50 242 ALA A O 1
ATOM 1897 N N . LYS A 1 243 ? -7.984 0.690 11.873 1.00 91.06 243 LYS A N 1
ATOM 1898 C CA . LYS A 1 243 ? -6.983 -0.348 12.130 1.00 91.06 243 LYS A CA 1
ATOM 1899 C C . LYS A 1 243 ? -6.069 0.067 13.276 1.00 91.06 243 LYS A C 1
ATOM 1901 O O . LYS A 1 243 ? -5.247 0.976 13.148 1.00 91.06 243 LYS A O 1
ATOM 1906 N N . CYS A 1 244 ? -6.203 -0.632 14.395 1.00 87.50 244 CYS A N 1
ATOM 1907 C CA . CYS A 1 244 ? -5.558 -0.283 15.656 1.00 87.50 244 CYS A CA 1
ATOM 1908 C C . CYS A 1 244 ? -4.532 -1.348 16.044 1.00 87.50 244 CYS A C 1
ATOM 1910 O O . CYS A 1 244 ? -4.848 -2.536 16.065 1.00 87.50 244 CYS A O 1
ATOM 1912 N N . TYR A 1 245 ? -3.307 -0.940 16.372 1.00 82.88 245 TYR A N 1
ATOM 1913 C CA . TYR A 1 245 ? -2.300 -1.863 16.895 1.00 82.88 245 TYR A CA 1
ATOM 1914 C C . TYR A 1 245 ? -2.688 -2.367 18.289 1.00 82.88 245 TYR A C 1
ATOM 1916 O O . TYR A 1 245 ? -3.133 -1.588 19.132 1.00 82.88 245 TYR A O 1
ATOM 1924 N N . TYR A 1 246 ? -2.447 -3.650 18.565 1.00 77.06 246 TYR A N 1
ATOM 1925 C CA . TYR A 1 246 ? -2.646 -4.242 19.892 1.00 77.06 246 TYR A CA 1
ATOM 1926 C C . TYR A 1 246 ? -1.388 -4.973 20.395 1.00 77.06 246 TYR A C 1
ATOM 1928 O O . TYR A 1 246 ? -0.391 -5.124 19.688 1.00 77.06 246 TYR A O 1
ATOM 1936 N N . GLY A 1 247 ? -1.397 -5.390 21.665 1.00 77.31 247 GLY A N 1
ATOM 1937 C CA . GLY A 1 247 ? -0.308 -6.173 22.259 1.00 77.31 247 GLY A CA 1
ATOM 1938 C C . GLY A 1 247 ? 1.035 -5.431 22.302 1.00 77.31 247 GLY A C 1
ATOM 1939 O O . GLY A 1 247 ? 1.095 -4.247 22.637 1.00 77.31 247 GLY A O 1
ATOM 1940 N N . LYS A 1 248 ? 2.132 -6.136 21.986 1.00 72.00 248 LYS A N 1
ATOM 1941 C CA . LYS A 1 248 ? 3.485 -5.546 21.946 1.00 72.00 248 LYS A CA 1
ATOM 1942 C C . LYS A 1 248 ? 3.613 -4.478 20.852 1.00 72.00 248 LYS A C 1
ATOM 1944 O O . LYS A 1 248 ? 4.219 -3.441 21.103 1.00 72.00 248 LYS A O 1
ATOM 1949 N N . ALA A 1 249 ? 2.985 -4.698 19.694 1.00 70.19 249 ALA A N 1
ATOM 1950 C CA . ALA A 1 249 ? 3.016 -3.769 18.565 1.00 70.19 249 ALA A CA 1
ATOM 1951 C C . ALA A 1 249 ? 2.395 -2.407 18.917 1.00 70.19 249 ALA A C 1
ATOM 1953 O O . ALA A 1 249 ? 2.938 -1.378 18.536 1.00 70.19 249 ALA A O 1
ATOM 1954 N N . SER A 1 250 ? 1.329 -2.383 19.730 1.00 73.12 250 SER A N 1
ATOM 1955 C CA . SER A 1 250 ? 0.732 -1.132 20.235 1.00 73.12 250 SER A CA 1
ATOM 1956 C C . SER A 1 250 ? 1.728 -0.275 21.015 1.00 73.12 250 SER A C 1
ATOM 1958 O O . SER A 1 250 ? 1.769 0.937 20.834 1.00 73.12 250 SER A O 1
ATOM 1960 N N . ARG A 1 251 ? 2.573 -0.897 21.848 1.00 68.88 251 ARG A N 1
ATOM 1961 C CA . ARG A 1 251 ? 3.569 -0.169 22.649 1.00 68.88 251 ARG A CA 1
ATOM 1962 C C . ARG A 1 251 ? 4.630 0.466 21.754 1.00 68.88 251 ARG A C 1
ATOM 1964 O O . ARG A 1 251 ? 4.903 1.649 21.902 1.00 68.88 251 ARG A O 1
ATOM 1971 N N . ILE A 1 252 ? 5.145 -0.296 20.791 1.00 66.25 252 ILE A N 1
ATOM 1972 C CA . ILE A 1 252 ? 6.148 0.171 19.821 1.00 66.25 252 ILE A CA 1
ATOM 1973 C C . ILE A 1 252 ? 5.571 1.289 18.941 1.00 66.25 252 ILE A C 1
ATOM 1975 O O . ILE A 1 252 ? 6.211 2.324 18.739 1.00 66.25 252 ILE A O 1
ATOM 1979 N N . ALA A 1 253 ? 4.338 1.113 18.462 1.00 65.44 253 ALA A N 1
ATOM 1980 C CA . ALA A 1 253 ? 3.633 2.113 17.670 1.00 65.44 253 ALA A CA 1
ATOM 1981 C C . ALA A 1 253 ? 3.390 3.404 18.467 1.00 65.44 253 ALA A C 1
ATOM 1983 O O . ALA A 1 253 ? 3.578 4.486 17.928 1.00 65.44 253 ALA A O 1
ATOM 1984 N N . SER A 1 254 ? 3.050 3.300 19.758 1.00 62.19 254 SER A N 1
ATOM 1985 C CA . SER A 1 254 ? 2.816 4.465 20.624 1.00 62.19 254 SER A CA 1
ATOM 1986 C C . SER A 1 254 ? 4.081 5.262 20.959 1.00 62.19 254 SER A C 1
ATOM 1988 O O . SER A 1 254 ? 3.991 6.448 21.256 1.00 62.19 254 SER A O 1
ATOM 1990 N N . THR A 1 255 ? 5.259 4.629 20.914 1.00 56.62 255 THR A N 1
ATOM 1991 C CA . THR A 1 255 ? 6.554 5.282 21.176 1.00 56.62 255 THR A CA 1
ATOM 1992 C C . THR A 1 255 ? 7.246 5.791 19.915 1.00 56.62 255 THR A C 1
ATOM 1994 O O . THR A 1 255 ? 8.191 6.568 20.010 1.00 56.62 255 THR A O 1
ATOM 1997 N N . SER A 1 256 ? 6.807 5.348 18.735 1.00 57.84 256 SER A N 1
ATOM 1998 C CA . SER A 1 256 ? 7.348 5.786 17.450 1.00 57.84 256 SER A CA 1
ATOM 1999 C C . SER A 1 256 ? 6.368 6.752 16.787 1.00 57.84 256 SER A C 1
ATOM 2001 O O . SER A 1 256 ? 5.322 6.349 16.285 1.00 57.84 256 SER A O 1
ATOM 2003 N N . ASN A 1 257 ? 6.735 8.034 16.715 1.00 54.41 257 ASN A N 1
ATOM 2004 C CA . ASN A 1 257 ? 5.917 9.094 16.099 1.00 54.41 257 ASN A CA 1
ATOM 2005 C C . ASN A 1 257 ? 5.592 8.869 14.602 1.00 54.41 257 ASN A C 1
ATOM 2007 O O . ASN A 1 257 ? 4.911 9.691 13.996 1.00 54.41 257 ASN A O 1
ATOM 2011 N N . HIS A 1 258 ? 6.074 7.781 13.991 1.00 58.84 258 HIS A N 1
ATOM 2012 C CA . HIS A 1 258 ? 6.019 7.553 12.547 1.00 58.84 258 HIS A CA 1
ATOM 2013 C C . HIS A 1 258 ? 5.393 6.218 12.123 1.00 58.84 258 HIS A C 1
ATOM 2015 O O . HIS A 1 258 ? 5.280 5.986 10.927 1.00 58.84 258 HIS A O 1
ATOM 2021 N N . SER A 1 259 ? 4.953 5.342 13.034 1.00 67.88 259 SER A N 1
ATOM 2022 C CA . SER A 1 259 ? 4.435 4.013 12.644 1.00 67.88 259 SER A CA 1
ATOM 2023 C C . SER A 1 259 ? 3.205 4.093 11.723 1.00 67.88 259 SER A C 1
ATOM 2025 O O . SER A 1 259 ? 3.223 3.567 10.613 1.00 67.88 259 SER A O 1
ATOM 2027 N N . SER A 1 260 ? 2.170 4.839 12.126 1.00 75.94 260 SER A N 1
ATOM 2028 C CA . SER A 1 260 ? 0.957 5.033 11.307 1.00 75.94 260 SER A CA 1
ATOM 2029 C C . SER A 1 260 ? 1.220 5.875 10.052 1.00 75.94 260 SER A C 1
ATOM 2031 O O . SER A 1 260 ? 0.618 5.643 9.006 1.00 75.94 260 SER A O 1
ATOM 2033 N N . GLN A 1 261 ? 2.149 6.833 10.132 1.00 81.75 261 GLN A N 1
ATOM 2034 C CA . GLN A 1 261 ? 2.555 7.652 8.989 1.00 81.75 261 GLN A CA 1
ATOM 2035 C C . GLN A 1 261 ? 3.276 6.814 7.922 1.00 81.75 261 GLN A C 1
ATOM 2037 O O . GLN A 1 261 ? 3.018 6.983 6.731 1.00 81.75 261 GLN A O 1
ATOM 2042 N N . ASN A 1 262 ? 4.161 5.906 8.340 1.00 80.75 262 ASN A N 1
ATOM 2043 C CA . ASN A 1 262 ? 4.901 5.014 7.452 1.00 80.75 262 ASN A CA 1
ATOM 2044 C C . ASN A 1 262 ? 3.972 4.010 6.761 1.00 80.75 262 ASN A C 1
ATOM 2046 O O . ASN A 1 262 ? 4.114 3.811 5.557 1.00 80.75 262 ASN A O 1
ATOM 2050 N N . ASP A 1 263 ? 2.986 3.455 7.477 1.00 79.00 263 ASP A N 1
ATOM 2051 C CA . ASP A 1 263 ? 1.951 2.591 6.887 1.00 79.00 263 ASP A CA 1
ATOM 2052 C C . ASP A 1 263 ? 1.205 3.312 5.753 1.00 79.00 263 ASP A C 1
ATOM 2054 O O . ASP A 1 263 ? 1.088 2.799 4.639 1.00 79.00 263 ASP A O 1
ATOM 2058 N N . VAL A 1 264 ? 0.753 4.542 6.015 1.00 83.00 264 VAL A N 1
ATOM 2059 C CA . VAL A 1 264 ? 0.038 5.368 5.030 1.00 83.00 264 VAL A CA 1
ATOM 2060 C C . VAL A 1 264 ? 0.942 5.711 3.846 1.00 83.00 264 VAL A C 1
ATOM 2062 O O . VAL A 1 264 ? 0.530 5.592 2.693 1.00 83.00 264 VAL A O 1
ATOM 2065 N N . LYS A 1 265 ? 2.199 6.079 4.114 1.00 84.38 265 LYS A N 1
ATOM 2066 C CA . LYS A 1 265 ? 3.203 6.372 3.084 1.00 84.38 265 LYS A CA 1
ATOM 2067 C C . LYS A 1 265 ? 3.445 5.171 2.169 1.00 84.38 265 LYS A C 1
ATOM 2069 O O . LYS A 1 265 ? 3.462 5.344 0.952 1.00 84.38 265 LYS A O 1
ATOM 2074 N N . MET A 1 266 ? 3.601 3.972 2.732 1.00 81.94 266 MET A N 1
ATOM 2075 C CA . MET A 1 266 ? 3.783 2.746 1.951 1.00 81.94 266 MET A CA 1
ATOM 2076 C C . MET A 1 266 ? 2.589 2.470 1.040 1.00 81.94 266 MET A C 1
ATOM 2078 O O . MET A 1 266 ? 2.780 2.162 -0.134 1.00 81.94 266 MET A O 1
ATOM 2082 N N . GLN A 1 267 ? 1.365 2.621 1.547 1.00 81.00 267 GLN A N 1
ATOM 2083 C CA . GLN A 1 267 ? 0.167 2.345 0.755 1.00 81.00 267 GLN A CA 1
ATOM 2084 C C . GLN A 1 267 ? -0.011 3.329 -0.408 1.00 81.00 267 GLN A C 1
ATOM 2086 O O . GLN A 1 267 ? -0.381 2.923 -1.507 1.00 81.00 267 GLN A O 1
ATOM 2091 N N . ILE A 1 268 ? 0.321 4.606 -0.205 1.00 82.00 268 ILE A N 1
ATOM 2092 C CA . ILE A 1 268 ? 0.291 5.618 -1.272 1.00 82.00 268 ILE A CA 1
ATOM 2093 C C . ILE A 1 268 ? 1.336 5.319 -2.352 1.00 82.00 268 ILE A C 1
ATOM 2095 O O . ILE A 1 268 ? 1.041 5.425 -3.542 1.00 82.00 268 ILE A O 1
ATOM 2099 N N . VAL A 1 269 ? 2.547 4.920 -1.949 1.00 83.19 269 VAL A N 1
ATOM 2100 C CA . VAL A 1 269 ? 3.606 4.506 -2.881 1.00 83.19 269 VAL A CA 1
ATOM 2101 C C . VAL A 1 269 ? 3.171 3.286 -3.693 1.00 83.19 269 VAL A C 1
ATOM 2103 O O . VAL A 1 269 ? 3.317 3.290 -4.914 1.00 83.19 269 VAL A O 1
ATOM 2106 N N . ALA A 1 270 ? 2.588 2.277 -3.039 1.00 80.31 270 ALA A N 1
ATOM 2107 C CA . ALA A 1 270 ? 2.058 1.099 -3.716 1.00 80.31 270 ALA A CA 1
ATOM 2108 C C . ALA A 1 270 ? 0.982 1.484 -4.741 1.00 80.31 270 ALA A C 1
ATOM 2110 O O . ALA A 1 270 ? 1.086 1.093 -5.900 1.00 80.31 270 ALA A O 1
ATOM 2111 N N . ASN A 1 271 ? 0.014 2.323 -4.357 1.00 77.12 271 ASN A N 1
ATOM 2112 C CA . ASN A 1 271 ? -1.038 2.767 -5.270 1.00 77.12 271 ASN A CA 1
ATOM 2113 C C . ASN A 1 271 ? -0.450 3.396 -6.550 1.00 77.12 271 ASN A C 1
ATOM 2115 O O . ASN A 1 271 ? -0.802 2.990 -7.652 1.00 77.12 271 ASN A O 1
ATOM 2119 N N . VAL A 1 272 ? 0.528 4.301 -6.438 1.00 77.56 272 VAL A N 1
ATOM 2120 C CA . VAL A 1 272 ? 1.150 4.918 -7.625 1.00 77.56 272 VAL A CA 1
ATOM 2121 C C . VAL A 1 272 ? 1.900 3.915 -8.504 1.00 77.56 272 VAL A C 1
ATOM 2123 O O . VAL A 1 272 ? 1.838 4.018 -9.729 1.00 77.56 272 VAL A O 1
ATOM 2126 N N . LEU A 1 273 ? 2.603 2.949 -7.909 1.00 75.69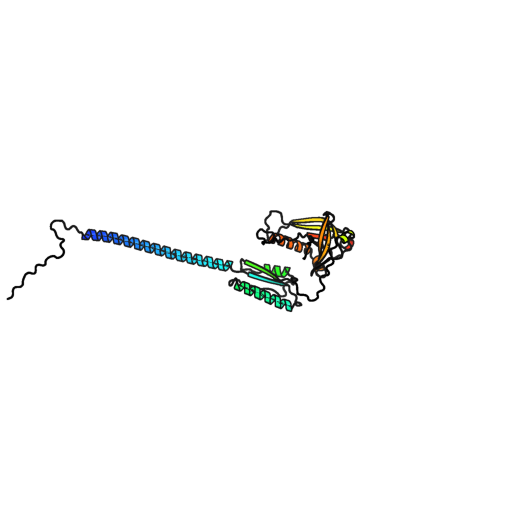 273 LEU A N 1
ATOM 2127 C CA . LEU A 1 273 ? 3.347 1.939 -8.668 1.00 75.69 273 LEU A CA 1
ATOM 2128 C C . LEU A 1 273 ? 2.424 1.026 -9.487 1.00 75.69 273 LEU A C 1
ATOM 2130 O O . LEU A 1 273 ? 2.775 0.655 -10.607 1.00 75.69 273 LEU A O 1
ATOM 2134 N N . PHE A 1 274 ? 1.254 0.678 -8.948 1.00 70.00 274 PHE A N 1
ATOM 2135 C CA . PHE A 1 274 ? 0.338 -0.286 -9.565 1.00 70.00 274 PHE A CA 1
ATOM 2136 C C . PHE A 1 274 ? -0.770 0.351 -10.414 1.00 70.00 274 PHE A C 1
ATOM 2138 O O . PHE A 1 274 ? -1.250 -0.287 -11.349 1.00 70.00 274 PHE A O 1
ATOM 2145 N N . SER A 1 275 ? -1.108 1.618 -10.172 1.00 65.06 275 SER A N 1
ATOM 2146 C CA . SER A 1 275 ? -2.083 2.387 -10.964 1.00 65.06 275 SER A CA 1
ATOM 2147 C C . SER A 1 275 ? -1.496 2.990 -12.254 1.00 65.06 275 SER A C 1
ATOM 2149 O O . SER A 1 275 ? -2.168 3.744 -12.958 1.00 65.06 275 SER A O 1
ATOM 2151 N N . GLY A 1 276 ? -0.234 2.685 -12.580 1.00 59.75 276 GLY A N 1
ATOM 2152 C CA . GLY A 1 276 ? 0.448 3.160 -13.786 1.00 59.75 276 GLY A CA 1
ATOM 2153 C C . GLY A 1 276 ? -0.037 2.511 -15.100 1.00 59.75 276 GLY A C 1
ATOM 2154 O O . GLY A 1 276 ? -0.730 1.495 -15.087 1.00 59.75 276 GLY A O 1
ATOM 2155 N N . PRO A 1 277 ? 0.376 3.049 -16.267 1.00 53.38 277 PRO A N 1
ATOM 2156 C CA . PRO A 1 277 ? -0.100 2.645 -17.602 1.00 53.38 277 PRO A CA 1
ATOM 2157 C C . PRO A 1 277 ? 0.269 1.214 -18.040 1.00 53.38 277 PRO A C 1
ATOM 2159 O O . PRO A 1 277 ? -0.117 0.796 -19.127 1.00 53.38 277 PRO A O 1
ATOM 2162 N N . ASN A 1 278 ? 0.996 0.464 -17.209 1.00 48.88 278 ASN A N 1
ATOM 2163 C CA . ASN A 1 278 ? 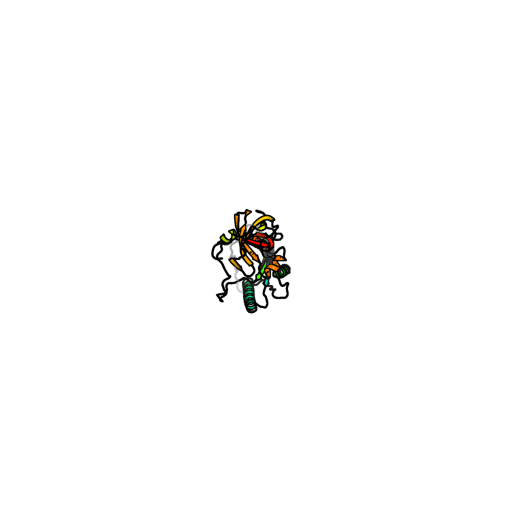1.387 -0.927 -17.454 1.00 48.88 278 ASN A CA 1
ATOM 2164 C C . ASN A 1 278 ? 0.521 -1.933 -16.668 1.00 48.88 278 ASN A C 1
ATOM 2166 O O . ASN A 1 278 ? 0.947 -3.070 -16.460 1.00 48.88 278 ASN A O 1
ATOM 2170 N N . SER A 1 279 ? -0.646 -1.518 -16.166 1.00 49.41 279 SER A N 1
ATOM 2171 C CA . SER A 1 279 ? -1.481 -2.372 -15.325 1.00 49.41 279 SER A CA 1
ATOM 2172 C C . SER A 1 279 ? -2.141 -3.511 -16.115 1.00 49.41 279 SER A C 1
ATOM 2174 O O . SER A 1 279 ? -2.465 -3.415 -17.297 1.00 49.41 279 SER A O 1
ATOM 2176 N N . VAL A 1 280 ? -2.233 -4.642 -15.423 1.00 52.62 280 VAL A N 1
ATOM 2177 C CA . VAL A 1 280 ? -2.660 -5.972 -15.871 1.00 52.62 280 VAL A CA 1
ATOM 2178 C C . VAL A 1 280 ? -4.085 -5.957 -16.461 1.00 52.62 280 VAL A C 1
ATOM 2180 O O . VAL A 1 280 ? -4.881 -5.089 -16.121 1.00 52.62 280 VAL A O 1
ATOM 2183 N N . GLU A 1 281 ? -4.449 -6.958 -17.283 1.00 49.75 281 GLU A N 1
ATOM 2184 C CA . GLU A 1 281 ? -5.790 -7.123 -17.908 1.00 49.75 281 GLU A CA 1
ATOM 2185 C C . GLU A 1 281 ? -6.985 -6.979 -16.939 1.00 49.75 281 GLU A C 1
ATOM 2187 O O . GLU A 1 281 ? -8.101 -6.676 -17.365 1.00 49.75 281 GLU A O 1
ATOM 2192 N N . LYS A 1 282 ? -6.758 -7.184 -15.635 1.00 58.62 282 LYS A N 1
ATOM 2193 C CA . LYS A 1 282 ? -7.675 -6.819 -14.553 1.00 58.62 282 LYS A CA 1
ATOM 2194 C C . LYS A 1 282 ? -7.036 -5.703 -13.730 1.00 58.62 282 LYS A C 1
ATOM 2196 O O . LYS A 1 282 ? -5.975 -5.912 -13.145 1.00 58.62 282 LYS A O 1
ATOM 2201 N N . GLY A 1 283 ? -7.689 -4.543 -13.681 1.00 60.62 283 GLY A N 1
ATOM 2202 C CA . GLY A 1 283 ? -7.237 -3.414 -12.872 1.00 60.62 283 GLY A CA 1
ATOM 2203 C C . GLY A 1 283 ? -7.136 -3.805 -11.397 1.00 60.62 283 GLY A C 1
ATOM 2204 O O . GLY A 1 283 ? -8.094 -4.324 -10.827 1.00 60.62 283 GLY A O 1
ATOM 2205 N N . VAL A 1 284 ? -5.967 -3.578 -10.804 1.00 66.06 284 VAL A N 1
ATOM 2206 C CA . VAL A 1 284 ? -5.738 -3.671 -9.359 1.00 66.06 284 VAL A CA 1
ATOM 2207 C C . VAL A 1 284 ? -5.814 -2.253 -8.814 1.00 66.06 284 VAL A C 1
ATOM 2209 O O . VAL A 1 284 ? -5.138 -1.372 -9.340 1.00 66.06 284 VAL A O 1
ATOM 2212 N N . ASP A 1 285 ? -6.628 -2.041 -7.784 1.00 69.25 285 ASP A N 1
ATOM 2213 C CA . ASP A 1 285 ? -6.764 -0.749 -7.113 1.00 69.25 285 ASP A CA 1
ATOM 2214 C C . ASP A 1 285 ? -6.432 -0.899 -5.625 1.00 69.25 285 ASP A C 1
ATOM 2216 O O . ASP A 1 285 ? -6.683 -1.940 -5.013 1.00 69.25 285 ASP A O 1
ATOM 2220 N N . PHE A 1 286 ? -5.845 0.143 -5.048 1.00 76.94 286 PHE A N 1
ATOM 2221 C CA . PHE A 1 286 ? -5.498 0.204 -3.634 1.00 76.94 286 PHE A CA 1
ATOM 2222 C C . PHE A 1 286 ? -6.454 1.152 -2.931 1.00 76.94 286 PHE A C 1
ATOM 2224 O O . PHE A 1 286 ? -6.646 2.294 -3.352 1.00 76.94 286 PHE A O 1
ATOM 2231 N N . THR A 1 287 ? -6.998 0.717 -1.797 1.00 79.88 287 THR A N 1
ATOM 2232 C CA . THR A 1 287 ? -7.848 1.587 -0.990 1.00 79.88 287 THR A CA 1
ATOM 2233 C C . THR A 1 287 ? -7.086 2.817 -0.515 1.00 79.88 287 THR A C 1
ATOM 2235 O O . THR A 1 287 ? -5.888 2.778 -0.215 1.00 79.88 287 THR A O 1
ATOM 2238 N N . PHE A 1 288 ? -7.811 3.931 -0.444 1.00 80.94 288 PHE A N 1
ATOM 2239 C CA . PHE A 1 288 ? -7.333 5.125 0.230 1.00 80.94 288 PHE A CA 1
ATOM 2240 C C . PHE A 1 288 ? -7.103 4.832 1.716 1.00 80.94 288 PHE A C 1
ATOM 2242 O O . PHE A 1 288 ? -7.973 4.259 2.371 1.00 80.94 288 PHE A O 1
ATOM 2249 N N . THR A 1 289 ? -5.979 5.306 2.255 1.00 87.69 289 THR A N 1
ATOM 2250 C CA . THR A 1 289 ? -5.656 5.163 3.677 1.00 87.69 289 THR A CA 1
ATOM 2251 C C . THR A 1 289 ? -5.209 6.495 4.256 1.00 87.69 289 THR A C 1
ATOM 2253 O O . THR A 1 289 ? -4.431 7.238 3.657 1.00 87.69 289 THR A O 1
ATOM 2256 N N . CYS A 1 290 ? -5.688 6.786 5.457 1.00 90.56 290 CYS A N 1
ATOM 2257 C CA . CYS A 1 290 ? -5.297 7.931 6.267 1.00 90.56 290 CYS A CA 1
ATOM 2258 C C . CYS A 1 290 ? -4.970 7.484 7.696 1.00 90.56 290 CYS A C 1
ATOM 2260 O O . CYS A 1 290 ? -5.050 6.298 8.025 1.00 90.56 290 CYS A O 1
ATOM 2262 N N . TRP A 1 291 ? -4.597 8.423 8.565 1.00 93.81 291 TRP A N 1
ATOM 2263 C CA . TRP A 1 291 ? -4.515 8.143 9.997 1.00 93.81 291 TRP A CA 1
ATOM 2264 C C . TRP A 1 291 ? -5.179 9.234 10.821 1.00 93.81 291 TRP A C 1
ATOM 2266 O O . TRP A 1 291 ? -5.297 10.384 10.395 1.00 93.81 291 TRP A O 1
ATOM 2276 N N . TYR A 1 292 ? -5.619 8.847 12.010 1.00 93.50 292 TYR A N 1
ATOM 2277 C CA . TYR A 1 292 ? -6.226 9.734 12.988 1.00 93.50 292 TYR A CA 1
ATOM 2278 C C . TYR A 1 292 ? -5.359 9.786 14.237 1.00 93.50 292 TYR A C 1
ATOM 2280 O O . TYR A 1 292 ? -4.884 8.754 14.709 1.00 93.50 292 TYR A O 1
ATOM 2288 N N . GLU A 1 293 ? -5.196 10.984 14.784 1.00 93.31 293 GLU A N 1
ATOM 2289 C CA . GLU A 1 293 ? -4.606 11.230 16.096 1.00 93.31 293 GLU A CA 1
ATOM 2290 C C . GLU A 1 293 ? -5.711 11.651 17.072 1.00 93.31 293 GLU A C 1
ATOM 2292 O O . GLU A 1 293 ? -6.435 12.619 16.835 1.00 93.31 293 GLU A O 1
ATOM 2297 N N . ILE A 1 294 ? -5.875 10.914 18.169 1.00 92.44 294 ILE A N 1
ATOM 2298 C CA . ILE A 1 294 ? -6.886 11.187 19.193 1.00 92.44 294 ILE A CA 1
ATOM 2299 C C . ILE A 1 294 ? -6.325 12.199 20.190 1.00 92.44 294 ILE A C 1
ATOM 2301 O O . ILE A 1 294 ? -5.352 11.917 20.887 1.00 92.44 294 ILE A O 1
ATOM 2305 N N . LYS A 1 295 ? -6.997 13.346 20.349 1.00 92.12 295 LYS A N 1
ATOM 2306 C CA . LYS A 1 295 ? -6.514 14.429 21.226 1.00 92.12 295 LYS A CA 1
ATOM 2307 C C . LYS A 1 295 ? -6.470 14.031 22.705 1.00 92.12 295 LYS A C 1
ATOM 2309 O O . LYS A 1 295 ? -5.619 14.504 23.451 1.00 92.12 295 LYS A O 1
ATOM 2314 N N . ASN A 1 296 ? -7.418 13.208 23.160 1.00 89.19 296 ASN A N 1
ATOM 2315 C CA . ASN A 1 296 ? -7.465 12.727 24.544 1.00 89.19 296 ASN A CA 1
ATOM 2316 C C . ASN A 1 296 ? -8.121 11.332 24.643 1.00 89.19 296 ASN A C 1
ATOM 2318 O O . ASN A 1 296 ? -9.336 11.244 24.849 1.00 89.19 296 ASN A O 1
ATOM 2322 N N . PRO A 1 297 ? -7.335 10.244 24.521 1.00 86.44 297 PRO A N 1
ATOM 2323 C CA . PRO A 1 297 ? -7.856 8.874 24.550 1.00 86.44 297 PRO A CA 1
ATOM 2324 C C . PRO A 1 297 ? -8.579 8.518 25.855 1.00 86.44 297 PRO A C 1
ATOM 2326 O O . PRO A 1 297 ? -9.644 7.908 25.827 1.00 86.44 297 PRO A O 1
ATOM 2329 N N . LEU A 1 298 ? -8.053 8.958 27.005 1.00 86.75 298 LEU A N 1
ATOM 2330 C CA . LEU A 1 298 ? -8.644 8.664 28.316 1.00 86.75 298 LEU A CA 1
ATOM 2331 C C . LEU A 1 298 ? -10.027 9.301 28.481 1.00 86.75 298 LEU A C 1
ATOM 2333 O O . LEU A 1 298 ? -10.954 8.651 28.959 1.00 86.75 298 LEU A O 1
ATOM 2337 N N . LYS A 1 299 ? -10.191 10.557 28.045 1.00 86.38 299 LYS A N 1
ATOM 2338 C CA . LYS A 1 299 ? -11.495 11.239 28.058 1.00 86.38 299 LYS A CA 1
ATOM 2339 C C . LYS A 1 299 ? -12.510 10.550 27.140 1.00 86.38 299 LYS A C 1
ATOM 2341 O O . LYS A 1 299 ? -13.701 10.588 27.425 1.00 86.38 299 LYS A O 1
ATOM 2346 N N . ALA A 1 300 ? -12.036 9.916 26.070 1.00 81.44 300 ALA A N 1
ATOM 2347 C CA . ALA A 1 300 ? -12.847 9.127 25.149 1.00 81.44 300 ALA A CA 1
ATOM 2348 C C . ALA A 1 300 ? -13.169 7.706 25.661 1.00 81.44 300 ALA A C 1
ATOM 2350 O O . ALA A 1 300 ? -13.821 6.941 24.956 1.00 81.44 300 ALA A O 1
ATOM 2351 N N . GLY A 1 301 ? -12.713 7.332 26.864 1.00 82.75 301 GLY A N 1
ATOM 2352 C CA . GLY A 1 301 ? -12.898 5.982 27.403 1.00 82.75 301 GLY A CA 1
ATOM 2353 C C . GLY A 1 301 ? -12.077 4.917 26.670 1.00 82.75 301 GLY A C 1
ATOM 2354 O O . GLY A 1 301 ? -12.448 3.745 26.678 1.00 82.75 301 GLY A O 1
ATOM 2355 N N . LEU A 1 302 ? -10.987 5.318 26.011 1.00 83.75 302 LEU A N 1
ATOM 2356 C CA . LEU A 1 302 ? -10.069 4.437 25.294 1.00 83.75 302 LEU A CA 1
ATOM 2357 C C . LEU A 1 302 ? -8.803 4.175 26.117 1.00 83.75 302 LEU A C 1
ATOM 2359 O O . LEU A 1 302 ? -8.487 4.893 27.070 1.00 83.75 302 LEU A O 1
ATOM 2363 N N . SER A 1 303 ? -8.046 3.147 25.723 1.00 80.56 303 SER A N 1
ATOM 2364 C CA . SER A 1 303 ? -6.719 2.898 26.294 1.00 80.56 303 SER A CA 1
ATOM 2365 C C . SER A 1 303 ? -5.823 4.132 26.105 1.00 80.56 303 SER A C 1
ATOM 2367 O O . SER A 1 303 ? -5.790 4.680 25.002 1.00 80.56 303 SER A O 1
ATOM 2369 N N . PRO A 1 304 ? -5.023 4.541 27.107 1.00 76.38 304 PRO A N 1
ATOM 2370 C CA . PRO A 1 304 ? -4.072 5.642 26.946 1.00 76.38 304 PRO A CA 1
ATOM 2371 C C . PRO A 1 304 ? -3.010 5.387 25.865 1.00 76.38 304 PRO A C 1
ATOM 2373 O O . PRO A 1 304 ? -2.410 6.337 25.379 1.00 76.38 304 PRO A O 1
ATOM 2376 N N . THR A 1 305 ? -2.790 4.132 25.459 1.00 75.06 305 THR A N 1
ATOM 2377 C CA . THR A 1 305 ? -1.890 3.780 24.343 1.00 75.06 305 THR A CA 1
ATOM 2378 C C . THR A 1 305 ? -2.540 3.923 22.966 1.00 75.06 305 THR A C 1
ATOM 2380 O O . THR A 1 305 ? -1.858 3.822 21.951 1.00 75.06 305 THR A O 1
ATOM 2383 N N . MET A 1 306 ? -3.856 4.135 22.908 1.00 79.25 306 MET A N 1
ATOM 2384 C CA . MET A 1 306 ? -4.620 4.291 21.673 1.00 79.25 306 MET A CA 1
ATOM 2385 C C . MET A 1 306 ? -4.643 5.764 21.263 1.00 79.25 306 MET A C 1
ATOM 2387 O O . MET A 1 306 ? -5.681 6.417 21.261 1.00 79.25 306 MET A O 1
ATOM 2391 N N . THR A 1 307 ? -3.463 6.308 20.983 1.00 85.00 307 THR A N 1
ATOM 2392 C CA . THR A 1 307 ? -3.291 7.710 20.584 1.00 85.00 307 THR A CA 1
ATOM 2393 C C . THR A 1 307 ? -3.479 7.906 19.087 1.00 85.00 307 THR A C 1
ATOM 2395 O O . THR A 1 307 ? -3.891 8.982 18.667 1.00 85.00 307 THR A O 1
ATOM 2398 N N . MET A 1 308 ? -3.203 6.880 18.279 1.00 89.62 308 MET A N 1
ATOM 2399 C CA . MET A 1 308 ? -3.264 6.960 16.821 1.00 89.62 308 MET A CA 1
ATOM 2400 C C . MET A 1 308 ? -3.702 5.632 16.207 1.00 89.62 308 MET A C 1
ATOM 2402 O O . MET A 1 308 ? -3.431 4.562 16.759 1.00 89.62 308 MET A O 1
ATOM 2406 N N . PHE A 1 309 ? -4.349 5.696 15.048 1.00 91.00 309 PHE A N 1
ATOM 2407 C CA . PHE A 1 309 ? -4.698 4.523 14.248 1.00 91.00 309 PHE A CA 1
ATOM 2408 C C . PHE A 1 309 ? -4.823 4.893 12.766 1.00 91.00 309 PHE A C 1
ATOM 2410 O O . PHE A 1 309 ? -5.065 6.051 12.425 1.00 91.00 309 PHE A O 1
ATOM 2417 N N . THR A 1 310 ? -4.680 3.905 11.883 1.00 92.25 310 THR A N 1
ATOM 2418 C CA . THR A 1 310 ? -4.919 4.087 10.440 1.00 92.25 310 THR A CA 1
ATOM 2419 C C . THR A 1 310 ? -6.378 3.803 10.108 1.00 92.25 310 THR A C 1
ATOM 2421 O O . THR A 1 310 ? -7.042 3.065 10.835 1.00 92.25 310 THR A O 1
ATOM 2424 N N . ALA A 1 311 ? -6.904 4.395 9.042 1.00 93.19 311 ALA A N 1
ATOM 2425 C CA . ALA A 1 311 ? -8.270 4.153 8.603 1.00 93.19 311 ALA A CA 1
ATOM 2426 C C . ALA A 1 311 ? -8.372 4.070 7.081 1.00 93.19 311 ALA A C 1
ATOM 2428 O O . ALA A 1 311 ? -7.650 4.764 6.367 1.00 93.19 311 ALA A O 1
ATOM 2429 N N . GLU A 1 312 ? -9.296 3.238 6.614 1.00 90.75 312 GLU A N 1
ATOM 2430 C CA . GLU A 1 312 ? -9.552 2.978 5.196 1.00 90.75 312 GLU A CA 1
ATOM 2431 C C . GLU A 1 312 ? -11.050 2.717 4.948 1.00 90.75 312 GLU A C 1
ATOM 2433 O O . GLU A 1 312 ? -11.789 2.428 5.898 1.00 90.75 312 GLU A O 1
ATOM 2438 N N . PRO A 1 313 ? -11.535 2.828 3.700 1.00 88.00 313 PRO A N 1
ATOM 2439 C CA . PRO A 1 313 ? -12.878 2.400 3.331 1.00 88.00 313 PRO A CA 1
ATOM 2440 C C . PRO A 1 313 ? -13.136 0.931 3.670 1.00 88.00 313 PRO A C 1
ATOM 2442 O O . PRO A 1 313 ? -12.248 0.087 3.561 1.00 88.00 313 PRO A O 1
ATOM 2445 N N . TYR A 1 314 ? -14.378 0.622 4.037 1.00 88.00 314 TYR A N 1
ATOM 2446 C CA . TYR A 1 314 ? -14.818 -0.763 4.144 1.00 88.00 314 TYR A CA 1
ATOM 2447 C C . TYR A 1 314 ? -14.871 -1.411 2.754 1.00 88.00 314 TYR A C 1
ATOM 2449 O O . TYR A 1 314 ? -15.395 -0.811 1.814 1.00 88.00 314 TYR A O 1
ATOM 2457 N N . ILE A 1 315 ? -14.346 -2.630 2.647 1.00 82.12 315 ILE A N 1
ATOM 2458 C CA . ILE A 1 315 ? -14.447 -3.467 1.452 1.00 82.12 315 ILE A CA 1
ATOM 2459 C C . ILE A 1 315 ? -15.499 -4.535 1.745 1.00 82.12 315 ILE A C 1
ATOM 2461 O O . ILE A 1 315 ? -15.344 -5.306 2.692 1.00 82.12 315 ILE A O 1
ATOM 2465 N N . ASP A 1 316 ? -16.571 -4.539 0.958 1.00 78.69 316 ASP A N 1
ATOM 2466 C CA . ASP A 1 316 ? -17.605 -5.571 1.018 1.00 78.69 316 ASP A CA 1
ATOM 2467 C C . ASP A 1 316 ? -17.190 -6.800 0.195 1.00 78.69 316 ASP A C 1
ATOM 2469 O O . ASP A 1 316 ? -16.455 -6.680 -0.789 1.00 78.69 316 ASP A O 1
ATOM 2473 N N . GLY A 1 317 ? -17.693 -7.971 0.578 1.00 77.88 317 GLY A N 1
ATOM 2474 C CA . GLY A 1 317 ? -17.381 -9.254 -0.049 1.00 77.88 317 GLY A CA 1
ATOM 2475 C C . GLY A 1 317 ? -16.408 -10.132 0.742 1.00 77.88 317 GLY A C 1
ATOM 2476 O O . GLY A 1 317 ? -16.132 -9.903 1.919 1.00 77.88 317 GLY A O 1
ATOM 2477 N N . GLU A 1 318 ? -15.946 -11.195 0.084 1.00 71.81 318 GLU A N 1
ATOM 2478 C CA . GLU A 1 318 ? -14.940 -12.114 0.620 1.00 71.81 318 GLU A CA 1
ATOM 2479 C C . GLU A 1 318 ? -13.564 -11.441 0.521 1.00 71.81 318 GLU A C 1
ATOM 2481 O O . GLU A 1 318 ? -13.109 -11.132 -0.583 1.00 71.81 318 GLU A O 1
ATOM 2486 N N . TYR A 1 319 ? -12.986 -11.134 1.687 1.00 65.19 319 TYR A N 1
ATOM 2487 C CA . TYR A 1 319 ? -11.684 -10.480 1.832 1.00 65.19 319 TYR A CA 1
ATOM 2488 C C . TYR A 1 319 ? -10.542 -11.479 1.672 1.00 65.19 319 TYR A C 1
ATOM 2490 O O . TYR A 1 319 ? -10.623 -12.540 2.331 1.00 65.19 319 TYR A O 1
#

Secondary structure (DSSP, 8-state):
-----------SS----S-S----HHHHHHHHHHHHHHHHHHHHHHHHHHHHHHHHHHHHHHHHHHHHHHHHHHHT-EEEEEEE---GGGHHHHHHHHHHHHHHHHHHHHH-TT-EE----SSSS-SSHHHHHHHHHTS----SEEEEEEE-------S---------PPP-GGGGGGSPPEEEEEEEEEPPTTPPP-TT---PEEEEEEEEEEE-SS-SEE-SSEEEEEEEEGGGTEEEEEEEE-HHHHHHHHH-TTHHHHHHHHHHHHHHHHSSTT--SS-------EEEEES-TTTTTS-TT-SEEEEEPPPPS--

pLDDT: mean 72.27, std 16.88, range [31.45, 96.88]

Foldseek 3Di:
DDDDDDDDPDDDPPDDDDDDPPPPPPVVVVVVVVVVVVVVVVVVVVVVVVVVVVVVVVVVVVVVVVVVVVVCLQQLEEEEEEEEQDDPVPVVVVVVVVVVVVVVVVVCCVVRVSYDYDYDYDDPQPNDPVRSVVVVVPDPDSHPHYYYHYHYDDPDDDDDPPPPPFQADPDDPPQLVVADKFWKKWKAWDQDPPDDADPVCRPIDIDIDIWIKGWDPDFRGDDDFWTWIWMATVVVRDIKIWTAGDDPRLVVVLVDPCPQVVVQVVQNVVQVVQVDPPHDPDRDHGWHKIKMATPQQVVSVHDPSRGMTMITHDDDDDD

InterPro domains:
  IPR036465 von Willebrand factor A-like domain superfamily [G3DSA:3.40.50.410] (21-122)
  IPR052969 Threonine-specific kinase-like protein [PTHR47763] (58-118)